Protein 9ATX (pdb70)

B-factor: mean 54.68, std 19.32, range [27.24, 125.22]

Nearest PDB structures (foldseek):
  9atx-assembly1_A  TM=1.004E+00  e=3.099E-43  Bacillus anthracis str. Ames
  4r6i-assembly1_B  TM=6.520E-01  e=1.919E-15  Bacillus anthracis str. 'Ames Ancestor'
  4r6i-assembly1_A  TM=6.621E-01  e=2.502E-14  Bacillus anthracis str. 'Ames Ancestor'
  5way-assembly1_A  TM=5.619E-01  e=5.889E-10  Streptococcus pneumoniae
  5way-assembly1_B  TM=5.752E-01  e=3.405E-08  Streptococcus pneumoniae

Solvent-accessible surface area: 15227 Å² total; per-residue (Å²): 83,36,136,75,49,6,95,20,0,26,68,0,0,76,12,1,20,76,97,157,68,56,6,58,35,105,56,0,18,149,99,14,217,46,40,75,192,51,0,75,157,3,0,34,6,0,58,5,0,4,39,97,52,17,95,5,123,81,111,201,90,104,17,0,52,9,96,60,78,195,158,140,110,154,16,38,81,64,24,1,46,106,6,18,2,4,76,0,0,79,43,8,23,63,116,106,63,8,80,33,62,44,0,2,129,112,6,195,37,136,64,98,28,0,84,77,5,4,142,43,0,59,63,2,0,157,98,33,53,3,132,13,103,77,179,56,2,85,24,66,38,65,16,22,125,5,2,80,0,0,27,32,0,11,16,37,0,23,24,63,107,49,51,22,15,124,195,12,130,77,109,13,0,62,109,7,2,30,67,3,20,123,42,28,25,6,38,12,72,116,86,11,52,36,77,9,1,3,13,3,0,0,0,0,39,2,36,92,62,40,53,149,10,120,26,92,221,150,68,112,212,52,92,49,132,32,94,51,20,80,78,1,9,169,16,0,77,106,0,34,177,84,34,65,19,83,12,68,78,53,1,37,8,16,2,0,53,23,10,90,89,21,138,65,103,160,98,195

Foldseek 3Di:
DCVQLLVVLLLLVCVQVVDQAFDALVNVCVVVVDDSVCSVVSVLLNQLQAAQQKHWDQDPPGHIHIDDDPDDDDRDLQSRCLGPLNVVLVVQLAPDWDALVVVCVVNVHDSVSVVVNVVSNQSLLVVLVWGFDPVPTHIDDAPVSSLVSVLVSVSNSDGLPDDPDPPDDLVVLVVLVVVLCVVVQKFFDSVLSSSLSSSVSSVLSSQVSPDDHDDDPPCVPPPCVPPSLVVLVVSCVVVCVVSVGDQDPSNSVVSSVSVVPGDIGGHD

Radius of gyration: 20.47 Å; Cα contacts (8 Å, |Δi|>4): 311; chains: 1; bounding box: 39×54×51 Å

Structure (mmCIF, N/CA/C/O backbone):
data_9ATX
#
_entry.id   9ATX
#
_cell.length_a   46.546
_cell.length_b   63.520
_cell.length_c   119.426
_cell.angle_alpha   90.00
_cell.angle_beta   90.00
_cell.angle_gamma   90.00
#
_symmetry.space_group_name_H-M   'P 21 21 21'
#
loop_
_entity.id
_entity.type
_entity.pdbx_description
1 polymer 'Capsule synthesis positive regulator AcpB'
2 water water
#
loop_
_atom_site.group_PDB
_atom_site.id
_atom_site.type_symbol
_atom_site.label_atom_id
_atom_site.label_alt_id
_atom_site.label_comp_id
_atom_site.label_asym_id
_atom_site.label_entity_id
_atom_site.label_seq_id
_atom_site.pdbx_PDB_ins_code
_atom_site.Cartn_x
_atom_site.Cartn_y
_atom_site.Cartn_z
_atom_site.occupancy
_atom_site.B_iso_or_equiv
_atom_site.auth_seq_id
_atom_site.auth_comp_id
_atom_site.auth_asym_id
_atom_site.auth_atom_id
_atom_site.pdbx_PDB_model_num
ATOM 1 N N . ALA A 1 3 ? 16.806 48.021 17.374 1.00 61.69 0 ALA A N 1
ATOM 2 C CA . ALA A 1 3 ? 17.307 47.095 16.328 1.00 58.65 0 ALA A CA 1
ATOM 3 C C . ALA A 1 3 ? 18.797 46.740 16.519 1.00 58.20 0 ALA A C 1
ATOM 4 O O . ALA A 1 3 ? 19.301 45.769 15.936 1.00 48.49 0 ALA A O 1
ATOM 6 N N . MET A 1 4 ? 19.522 47.512 17.339 1.00 45.56 1 MET A N 1
ATOM 7 C CA . MET A 1 4 ? 20.967 47.566 17.248 1.00 47.85 1 MET A CA 1
ATOM 8 C C . MET A 1 4 ? 21.637 46.387 17.952 1.00 44.12 1 MET A C 1
ATOM 9 O O . MET A 1 4 ? 22.834 46.209 17.776 1.00 46.38 1 MET A O 1
ATOM 14 N N . GLU A 1 5 ? 20.882 45.563 18.678 1.00 42.19 2 GLU A N 1
ATOM 15 C CA . GLU A 1 5 ? 21.401 44.330 19.253 1.00 47.21 2 GLU A CA 1
ATOM 16 C C . GLU A 1 5 ? 21.556 43.260 18.178 1.00 44.18 2 GLU A C 1
ATOM 17 O O . GLU A 1 5 ? 22.199 42.268 18.436 1.00 47.23 2 GLU A O 1
ATOM 23 N N . LYS A 1 6 ? 20.913 43.439 17.019 1.00 46.90 3 LYS A N 1
ATOM 24 C CA . LYS A 1 6 ? 21.049 42.520 15.900 1.00 44.60 3 LYS A CA 1
ATOM 25 C C . LYS A 1 6 ? 22.325 42.868 15.133 1.00 38.24 3 LYS A C 1
ATOM 26 O O . LYS A 1 6 ? 22.416 43.941 14.534 1.00 33.60 3 LYS A O 1
ATOM 32 N N . ASP A 1 7 ? 23.293 41.939 15.133 1.00 35.33 4 ASP A N 1
ATOM 33 C CA . ASP A 1 7 ? 24.589 42.172 14.506 1.00 37.48 4 ASP A CA 1
ATOM 34 C C . ASP A 1 7 ? 24.415 42.688 13.076 1.00 33.66 4 ASP A C 1
ATOM 35 O O . ASP A 1 7 ? 24.908 43.756 12.717 1.00 34.61 4 ASP A O 1
ATOM 40 N N . ILE A 1 8 ? 23.657 41.952 12.260 1.00 31.30 5 ILE A N 1
ATOM 41 C CA . ILE A 1 8 ? 23.567 42.269 10.850 1.00 32.93 5 ILE A CA 1
ATOM 42 C C . ILE A 1 8 ? 22.937 43.648 10.663 1.00 32.16 5 ILE A C 1
ATOM 43 O O . ILE A 1 8 ? 23.360 44.399 9.779 1.00 33.33 5 ILE A O 1
ATOM 48 N N . LYS A 1 9 ? 22.012 44.036 11.537 1.00 35.74 6 LYS A N 1
ATOM 49 C CA . LYS A 1 9 ? 21.373 45.336 11.399 1.00 39.24 6 LYS A CA 1
ATOM 50 C C . LYS A 1 9 ? 22.326 46.450 11.794 1.00 36.79 6 LYS A C 1
ATOM 51 O O . LYS A 1 9 ? 22.364 47.471 11.118 1.00 37.11 6 LYS A O 1
ATOM 57 N N . ARG A 1 10 ? 23.086 46.236 12.872 1.00 36.49 7 ARG A N 1
ATOM 58 C CA . ARG A 1 10 ? 24.041 47.235 13.338 1.00 39.78 7 ARG A CA 1
ATOM 59 C C . ARG A 1 10 ? 25.166 47.396 12.307 1.00 34.13 7 ARG A C 1
ATOM 60 O O . ARG A 1 10 ? 25.583 48.510 11.969 1.00 31.73 7 ARG A O 1
ATOM 68 N N . GLN A 1 11 ? 25.614 46.282 11.729 1.00 31.45 8 GLN A N 1
ATOM 69 C CA . GLN A 1 11 ? 26.669 46.354 10.717 1.00 29.69 8 GLN A CA 1
ATOM 70 C C . GLN A 1 11 ? 26.194 47.245 9.563 1.00 33.80 8 GLN A C 1
ATOM 71 O O . GLN A 1 11 ? 26.938 48.095 9.066 1.00 33.31 8 GLN A O 1
ATOM 77 N N . ILE A 1 12 ?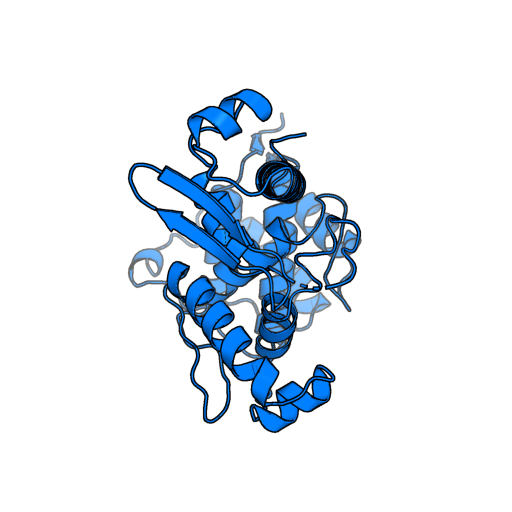 24.922 47.083 9.148 1.00 34.57 9 ILE A N 1
ATOM 78 C CA . ILE A 1 12 ? 24.421 47.770 7.966 1.00 33.96 9 ILE A CA 1
ATOM 79 C C . ILE A 1 12 ? 24.235 49.257 8.267 1.00 33.25 9 ILE A C 1
ATOM 80 O O . ILE A 1 12 ? 24.506 50.113 7.430 1.00 33.26 9 ILE A O 1
ATOM 85 N N . GLN A 1 13 ? 23.805 49.574 9.478 1.00 34.73 10 GLN A N 1
ATOM 86 C CA . GLN A 1 13 ? 23.638 50.977 9.867 1.00 36.96 10 GLN A CA 1
ATOM 87 C C . GLN A 1 13 ? 24.984 51.700 9.911 1.00 33.88 10 GLN A C 1
ATOM 88 O O . GLN A 1 13 ? 25.114 52.817 9.432 1.00 35.11 10 GLN A O 1
ATOM 94 N N . ILE A 1 14 ? 26.021 51.034 10.436 1.00 32.55 11 ILE A N 1
ATOM 95 C CA . ILE A 1 14 ? 27.366 51.609 10.432 1.00 31.27 11 ILE A CA 1
ATOM 96 C C . ILE A 1 14 ? 27.832 51.890 8.997 1.00 33.66 11 ILE A C 1
ATOM 97 O O . ILE A 1 14 ? 28.328 52.976 8.664 1.00 34.05 11 ILE A O 1
ATOM 102 N N . LEU A 1 15 ? 27.618 50.922 8.110 1.00 33.85 12 LEU A N 1
ATOM 103 C CA . LEU A 1 15 ? 27.978 51.102 6.715 1.00 33.12 12 LEU A CA 1
ATOM 104 C C . LEU A 1 15 ? 27.226 52.282 6.132 1.00 31.42 12 LEU A C 1
ATOM 105 O O . LEU A 1 15 ? 27.807 53.049 5.372 1.00 30.83 12 LEU A O 1
ATOM 110 N N . GLU A 1 16 ? 25.912 52.370 6.418 1.00 33.97 13 GLU A N 1
ATOM 111 C CA . GLU A 1 16 ? 25.101 53.474 5.893 1.00 37.77 13 GLU A CA 1
ATOM 112 C C . GLU A 1 16 ? 25.644 54.815 6.382 1.00 35.24 13 GLU A C 1
ATOM 113 O O . GLU A 1 16 ? 25.670 55.827 5.652 1.00 35.74 13 GLU A O 1
ATOM 119 N N . ILE A 1 17 ? 26.075 54.844 7.647 1.00 36.38 14 ILE A N 1
ATOM 120 C CA . ILE A 1 17 ? 26.640 56.084 8.178 1.00 36.18 14 ILE A CA 1
ATOM 121 C C . ILE A 1 17 ? 27.933 56.425 7.439 1.00 35.04 14 ILE A C 1
ATOM 122 O O . ILE A 1 17 ? 28.060 57.505 6.906 1.00 37.12 14 ILE A O 1
ATOM 127 N N . ILE A 1 18 ? 28.906 55.510 7.351 1.00 36.04 15 ILE A N 1
ATOM 128 C CA . ILE A 1 18 ? 30.224 55.935 6.855 1.00 34.26 15 ILE A CA 1
ATOM 129 C C . ILE A 1 18 ? 30.202 56.133 5.338 1.00 33.76 15 ILE A C 1
ATOM 130 O O . ILE A 1 18 ? 31.035 56.874 4.802 1.00 32.35 15 ILE A O 1
ATOM 135 N N . THR A 1 19 ? 29.214 55.534 4.633 1.00 35.37 16 THR A N 1
ATOM 136 C CA . THR A 1 19 ? 29.045 55.825 3.215 1.00 35.69 16 THR A CA 1
ATOM 137 C C . THR A 1 19 ? 28.266 57.117 2.975 1.00 37.57 16 THR A C 1
ATOM 138 O O . THR A 1 19 ? 28.122 57.486 1.827 1.00 41.12 16 THR A O 1
ATOM 142 N N . SER A 1 20 ? 27.743 57.804 3.994 1.00 37.92 17 SER A N 1
ATOM 143 C CA . SER A 1 20 ? 26.841 58.928 3.730 1.00 42.56 17 SER A CA 1
ATOM 144 C C . SER A 1 20 ? 27.598 60.164 3.235 1.00 48.24 17 SER A C 1
ATOM 145 O O . SER A 1 20 ? 27.015 61.039 2.597 1.00 49.72 17 SER A O 1
ATOM 148 N N . GLU A 1 21 ? 28.896 60.232 3.548 1.00 48.07 18 GLU A N 1
ATOM 149 C CA . GLU A 1 21 ? 29.737 61.353 3.176 1.00 48.29 18 GLU A CA 1
ATOM 150 C C . GLU A 1 21 ? 31.161 60.862 2.979 1.00 46.57 18 GLU A C 1
ATOM 151 O O . GLU A 1 21 ? 31.561 59.928 3.662 1.00 45.11 18 GLU A O 1
ATOM 157 N N . GLU A 1 22 ? 31.900 61.520 2.081 1.00 41.74 19 GLU A N 1
ATOM 158 C CA . GLU A 1 22 ? 33.297 61.215 1.839 1.00 49.49 19 GLU A CA 1
ATOM 159 C C . GLU A 1 22 ? 34.157 61.945 2.860 1.00 46.40 19 GLU A C 1
ATOM 160 O O . GLU A 1 22 ? 34.665 63.018 2.579 1.00 54.47 19 GLU A O 1
ATOM 166 N N . LYS A 1 23 ? 34.298 61.365 4.053 1.00 43.98 20 LYS A N 1
ATOM 167 C CA . LYS A 1 23 ? 35.090 61.992 5.096 1.00 41.55 20 LYS A CA 1
ATOM 168 C C . LYS A 1 23 ? 35.348 60.976 6.184 1.00 42.05 20 LYS A C 1
ATOM 169 O O . LYS A 1 23 ? 34.789 59.876 6.164 1.00 44.69 20 LYS A O 1
ATOM 175 N N . TRP A 1 24 ? 36.189 61.367 7.133 1.00 41.65 21 TRP A N 1
ATOM 176 C CA . TRP A 1 24 ? 36.464 60.524 8.276 1.00 42.75 21 TRP A CA 1
ATOM 177 C C . TRP A 1 24 ? 35.312 60.619 9.260 1.00 40.59 21 TRP A C 1
ATOM 178 O O . TRP A 1 24 ? 34.694 61.665 9.386 1.00 41.28 21 TRP A O 1
ATOM 189 N N . PHE A 1 25 ? 35.037 59.494 9.920 1.00 40.61 22 PHE A N 1
ATOM 190 C CA . PHE A 1 25 ? 34.057 59.408 10.979 1.00 38.86 22 PHE A CA 1
ATOM 191 C C . PHE A 1 25 ? 34.705 58.836 12.228 1.00 39.90 22 PHE A C 1
ATOM 192 O O . PHE A 1 25 ? 35.264 57.731 12.197 1.00 40.41 22 PHE A O 1
ATOM 200 N N . THR A 1 26 ? 34.514 59.536 13.349 1.00 39.42 23 THR A N 1
ATOM 201 C CA . THR A 1 26 ? 35.009 59.062 14.632 1.00 38.41 23 THR A CA 1
ATOM 202 C C . THR A 1 26 ? 33.989 58.105 15.214 1.00 38.65 23 THR A C 1
ATOM 203 O O . THR A 1 26 ? 32.816 58.174 14.868 1.00 41.70 23 THR A O 1
ATOM 207 N N . THR A 1 27 ? 34.441 57.239 16.121 1.00 40.68 24 THR A N 1
ATOM 208 C CA . THR A 1 27 ? 33.540 56.337 16.801 1.00 45.04 24 THR A CA 1
ATOM 209 C C . THR A 1 27 ? 32.515 57.129 17.608 1.00 46.39 24 THR A C 1
ATOM 210 O O . THR A 1 27 ? 31.382 56.659 17.779 1.00 41.71 24 THR A O 1
ATOM 214 N N . ILE A 1 28 ? 32.933 58.285 18.151 1.00 43.47 25 ILE A N 1
ATOM 215 C CA . ILE A 1 28 ? 32.044 59.132 18.927 1.00 46.31 25 ILE A CA 1
ATOM 216 C C . ILE A 1 28 ? 30.894 59.539 18.014 1.00 44.86 25 ILE A C 1
ATOM 217 O O . ILE A 1 28 ? 29.709 59.473 18.373 1.00 42.99 25 ILE A O 1
ATOM 222 N N . GLU A 1 29 ? 31.288 60.002 16.833 1.00 42.39 26 GLU A N 1
ATOM 223 C CA . GLU A 1 29 ? 30.331 60.468 15.850 1.00 48.95 26 GLU A CA 1
ATOM 224 C C . GLU A 1 29 ? 29.382 59.328 15.500 1.00 44.24 26 GLU A C 1
ATOM 225 O O . GLU A 1 29 ? 28.181 59.518 15.399 1.00 51.29 26 GLU A O 1
ATOM 231 N N . ILE A 1 30 ? 29.922 58.123 15.345 1.00 40.58 27 ILE A N 1
ATOM 232 C CA . ILE A 1 30 ? 29.086 57.007 14.970 1.00 40.91 27 ILE A CA 1
ATOM 233 C C . ILE A 1 30 ? 28.199 56.644 16.158 1.00 39.89 27 ILE A C 1
ATOM 234 O O . ILE A 1 30 ? 27.020 56.354 15.981 1.00 38.93 27 ILE A O 1
ATOM 239 N N . SER A 1 31 ? 28.779 56.633 17.362 1.00 40.73 28 SER A N 1
ATOM 240 C CA . SER A 1 31 ? 28.057 56.243 18.562 1.00 44.89 28 SER A CA 1
ATOM 241 C C . SER A 1 31 ? 26.848 57.135 18.782 1.00 46.15 28 SER A C 1
ATOM 242 O O . SER A 1 31 ? 25.826 56.668 19.285 1.00 51.06 28 SER A O 1
ATOM 245 N N . LYS A 1 32 ? 27.026 58.417 18.448 1.00 49.12 29 LYS A N 1
ATOM 246 C CA . LYS A 1 32 ? 25.995 59.412 18.630 1.00 57.43 29 LYS A CA 1
ATOM 247 C C . LYS A 1 32 ? 24.785 59.016 17.802 1.00 62.49 29 LYS A C 1
ATOM 248 O O . LYS A 1 32 ? 23.669 59.010 18.310 1.00 69.56 29 LYS A O 1
ATOM 254 N N . ILE A 1 33 ? 25.019 58.620 16.548 1.00 62.32 30 ILE A N 1
ATOM 255 C CA . ILE A 1 33 ? 23.928 58.280 15.646 1.00 54.34 30 ILE A CA 1
ATOM 256 C C . ILE A 1 33 ? 23.310 56.937 16.041 1.00 56.05 30 ILE A C 1
ATOM 257 O O . ILE A 1 33 ? 22.105 56.779 16.057 1.00 63.63 30 ILE A O 1
ATOM 262 N N . LEU A 1 34 ? 24.123 55.939 16.362 1.00 55.39 31 LEU A N 1
ATOM 263 C CA . LEU A 1 34 ? 23.581 54.668 16.798 1.00 51.24 31 LEU A CA 1
ATOM 264 C C . LEU A 1 34 ? 22.830 54.844 18.119 1.00 59.07 31 LEU A C 1
ATOM 265 O O . LEU A 1 34 ? 21.970 54.027 18.443 1.00 53.55 31 LEU A O 1
ATOM 270 N N . ARG A 1 35 ? 23.254 55.840 18.907 1.00 56.90 32 ARG A N 1
ATOM 271 C CA . ARG A 1 35 ? 22.782 56.044 20.266 1.00 59.90 32 ARG A CA 1
ATOM 272 C C . ARG A 1 35 ? 23.031 54.800 21.109 1.00 54.94 32 ARG A C 1
ATOM 273 O O . ARG A 1 35 ? 22.325 54.595 22.081 1.00 60.85 32 ARG A O 1
ATOM 281 N N . CYS A 1 36 ? 24.029 53.981 20.745 1.00 52.94 33 CYS A N 1
ATOM 282 C CA . CYS A 1 36 ? 24.439 52.853 21.564 1.00 52.78 33 CYS A CA 1
ATOM 283 C C . CYS A 1 36 ? 25.791 52.335 21.085 1.00 49.39 33 CYS A C 1
ATOM 284 O O . CYS A 1 36 ? 26.366 52.902 20.164 1.00 49.59 33 CYS A O 1
ATOM 287 N N . CYS A 1 37 ? 26.283 51.275 21.752 1.00 46.93 34 CYS A N 1
ATOM 288 C CA . CYS A 1 37 ? 27.184 50.308 21.146 1.00 54.42 34 CYS A CA 1
ATOM 289 C C . CYS A 1 37 ? 28.563 50.910 20.855 1.00 49.27 34 CYS A C 1
ATOM 290 O O . CYS A 1 37 ? 29.281 50.449 19.971 1.00 48.04 34 CYS A O 1
ATOM 293 N N . ASN A 1 38 ? 28.952 51.913 21.642 1.00 43.29 35 ASN A N 1
ATOM 294 C CA . ASN A 1 38 ? 30.229 52.581 21.471 1.00 43.72 35 ASN A CA 1
ATOM 295 C C . ASN A 1 38 ? 31.386 51.588 21.521 1.00 43.13 35 ASN A C 1
ATOM 296 O O . ASN A 1 38 ? 32.335 51.659 20.756 1.00 45.82 35 ASN A O 1
ATOM 301 N N . LYS A 1 39 ? 31.266 50.612 22.393 1.00 42.77 36 LYS A N 1
ATOM 302 C CA . LYS A 1 39 ? 32.342 49.692 22.670 1.00 48.03 36 LYS A CA 1
ATOM 303 C C . LYS A 1 39 ? 32.511 48.654 21.556 1.00 50.58 36 LYS A C 1
ATOM 304 O O . LYS A 1 39 ? 33.482 47.920 21.588 1.00 47.93 36 LYS A O 1
ATOM 310 N N . THR A 1 40 ? 31.559 48.524 20.619 1.00 47.58 37 THR A N 1
ATOM 311 C CA . THR A 1 40 ? 31.625 47.449 19.645 1.00 47.22 37 THR A CA 1
ATOM 312 C C . THR A 1 40 ? 31.859 47.970 18.222 1.00 45.10 37 THR A C 1
ATOM 313 O O . THR A 1 40 ? 32.002 47.150 17.313 1.00 41.44 37 THR A O 1
ATOM 317 N N . ILE A 1 41 ? 31.864 49.293 18.015 1.00 38.70 38 ILE A N 1
ATOM 318 C CA . ILE A 1 41 ? 31.921 49.865 16.687 1.00 38.04 38 ILE A CA 1
ATOM 319 C C . ILE A 1 41 ? 33.168 49.381 15.943 1.00 44.06 38 ILE A C 1
ATOM 320 O O . ILE A 1 41 ? 33.048 48.994 14.772 1.00 37.80 38 ILE A O 1
ATOM 325 N N . MET A 1 42 ? 34.343 49.385 16.609 1.00 37.83 39 MET A N 1
ATOM 326 C CA . MET A 1 42 ? 35.583 49.034 15.930 1.00 38.17 39 MET A CA 1
ATOM 327 C C . MET A 1 42 ? 35.611 47.546 15.619 1.00 33.96 39 MET A C 1
ATOM 328 O O . MET A 1 42 ? 36.040 47.173 14.553 1.00 34.43 39 MET A O 1
ATOM 333 N N . LYS A 1 43 ? 35.003 46.743 16.475 1.00 36.25 40 LYS A N 1
ATOM 334 C CA . LYS A 1 43 ? 34.861 45.333 16.215 1.00 43.10 40 LYS A CA 1
ATOM 335 C C . LYS A 1 43 ? 33.978 45.106 14.994 1.00 37.90 40 LYS A C 1
ATOM 336 O O . LYS A 1 43 ? 34.312 44.296 14.139 1.00 42.56 40 LYS A O 1
ATOM 342 N N . ASP A 1 44 ? 32.834 45.774 14.941 1.00 38.61 41 ASP A N 1
ATOM 343 C CA . ASP A 1 44 ? 31.948 45.700 13.787 1.00 36.50 41 ASP A CA 1
ATOM 344 C C . ASP A 1 44 ? 32.665 46.133 12.510 1.00 37.24 41 ASP A C 1
ATOM 345 O O . ASP A 1 44 ? 32.499 45.488 11.471 1.00 32.93 41 ASP A O 1
ATOM 350 N N . ILE A 1 45 ? 33.461 47.205 12.607 1.00 37.70 42 ILE A N 1
ATOM 351 C CA . ILE A 1 4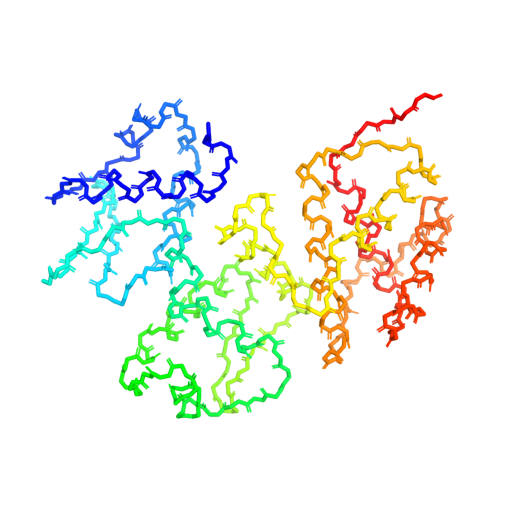5 ? 34.184 47.726 11.463 1.00 37.51 42 ILE A CA 1
ATOM 352 C C . ILE A 1 45 ? 35.142 46.653 10.975 1.00 35.85 42 ILE A C 1
ATOM 353 O O . ILE A 1 45 ? 35.256 46.459 9.772 1.00 35.95 42 ILE A O 1
ATOM 358 N N . SER A 1 46 ? 35.817 45.962 11.894 1.00 34.13 43 SER A N 1
ATOM 359 C CA . SER A 1 46 ? 36.798 44.995 11.450 1.00 39.72 43 SER A CA 1
ATOM 360 C C . SER A 1 46 ? 36.105 43.764 10.854 1.00 39.62 43 SER A C 1
ATOM 361 O O . SER A 1 46 ? 36.649 43.1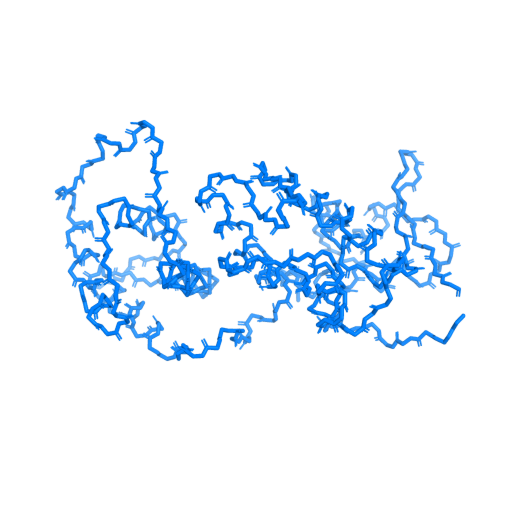62 9.950 1.00 40.88 43 SER A O 1
ATOM 364 N N . PHE A 1 47 ? 34.887 43.408 11.278 1.00 36.61 44 PHE A N 1
ATOM 365 C CA . PHE A 1 47 ? 34.142 42.379 10.557 1.00 33.35 44 PHE A CA 1
ATOM 366 C C . PHE A 1 47 ? 33.797 42.898 9.150 1.00 32.88 44 PHE A C 1
ATOM 367 O O . PHE A 1 47 ? 34.102 42.269 8.145 1.00 35.26 44 PHE A O 1
ATOM 375 N N . ILE A 1 48 ? 33.161 44.065 9.077 1.00 33.57 45 ILE A N 1
ATOM 376 C CA . ILE A 1 48 ? 32.566 44.574 7.850 1.00 31.95 45 ILE A CA 1
ATOM 377 C C . ILE A 1 48 ? 33.618 44.683 6.752 1.00 31.78 45 ILE A C 1
ATOM 378 O O . ILE A 1 48 ? 33.333 44.355 5.601 1.00 30.05 45 ILE A O 1
ATOM 383 N N . LYS A 1 49 ? 34.816 45.175 7.101 1.00 29.64 46 LYS A N 1
ATOM 384 C CA . LYS A 1 49 ? 35.835 45.498 6.111 1.00 33.60 46 LYS A CA 1
ATOM 385 C C . LYS A 1 49 ? 36.235 44.269 5.294 1.00 35.32 46 LYS A C 1
ATOM 386 O O . LYS A 1 49 ? 36.683 44.415 4.168 1.00 38.84 46 LYS A O 1
ATOM 392 N N . ASP A 1 50 ? 36.043 43.073 5.837 1.00 36.71 47 ASP A N 1
ATOM 393 C CA . ASP A 1 50 ? 36.434 41.857 5.142 1.00 37.39 47 ASP A CA 1
ATOM 394 C C . ASP A 1 50 ? 35.358 41.355 4.175 1.00 34.86 47 ASP A C 1
ATOM 395 O O . ASP A 1 50 ? 35.675 40.524 3.305 1.00 30.79 47 ASP A O 1
ATOM 400 N N . PHE A 1 51 ? 34.129 41.883 4.312 1.00 29.19 48 PHE A N 1
ATOM 401 C CA . PHE A 1 51 ? 32.964 41.351 3.642 1.00 29.18 48 PHE A CA 1
ATOM 402 C C . PHE A 1 51 ? 32.342 42.391 2.719 1.00 31.75 48 PHE A C 1
ATOM 403 O O . PHE A 1 51 ? 31.149 42.320 2.432 1.00 35.63 48 PHE A O 1
ATOM 411 N N . LEU A 1 52 ? 33.165 43.316 2.237 1.00 28.35 49 LEU A N 1
ATOM 412 C CA . LEU A 1 52 ? 32.754 44.400 1.373 1.00 29.85 49 LEU A CA 1
ATOM 413 C C . LEU A 1 52 ? 32.755 43.944 -0.073 1.00 30.63 49 LEU A C 1
ATOM 414 O O . LEU A 1 52 ? 33.454 43.026 -0.443 1.00 31.93 49 LEU A O 1
ATOM 419 N N . PRO A 1 53 ? 32.052 44.651 -0.982 1.00 35.30 50 PRO A N 1
ATOM 420 C CA . PRO A 1 53 ? 32.350 44.519 -2.406 1.00 34.10 50 PRO A CA 1
ATOM 421 C C . PRO A 1 53 ? 33.829 44.770 -2.679 1.00 36.20 50 PRO A C 1
ATOM 422 O O . PRO A 1 53 ? 34.544 45.420 -1.885 1.00 33.20 50 PRO A O 1
ATOM 426 N N . GLU A 1 54 ? 34.242 44.310 -3.862 1.00 34.40 51 GLU A N 1
ATOM 427 C CA . GLU A 1 54 ? 35.644 44.232 -4.217 1.00 42.17 51 GLU A CA 1
ATOM 428 C C . GLU A 1 54 ? 36.325 45.605 -4.181 1.00 41.94 51 GLU A C 1
ATOM 429 O O . GLU A 1 54 ? 37.485 45.732 -3.789 1.00 35.85 51 GLU A O 1
ATOM 435 N N . ASP A 1 55 ? 35.622 46.643 -4.612 1.00 35.14 52 ASP A N 1
ATOM 436 C CA . ASP A 1 55 ? 36.301 47.911 -4.831 1.00 39.27 52 ASP A CA 1
ATOM 437 C C . ASP A 1 55 ? 35.862 48.916 -3.758 1.00 40.70 52 ASP A C 1
ATOM 438 O O . ASP A 1 55 ? 35.956 50.128 -3.945 1.00 40.78 52 ASP A O 1
ATOM 443 N N . TRP A 1 56 ? 35.316 48.413 -2.641 1.00 35.71 53 TRP A N 1
ATOM 444 C CA . TRP A 1 56 ? 35.059 49.256 -1.494 1.00 35.06 53 TRP A CA 1
ATOM 445 C C . TRP A 1 56 ? 36.165 49.013 -0.486 1.00 35.73 53 TRP A C 1
ATOM 446 O O . TRP A 1 56 ? 36.460 47.866 -0.239 1.00 40.89 53 TRP A O 1
ATOM 457 N N . HIS A 1 57 ? 36.725 50.079 0.101 1.00 35.58 54 HIS A N 1
ATOM 458 C CA . HIS A 1 57 ? 37.838 49.964 1.020 1.00 36.67 54 HIS A CA 1
ATOM 459 C C . HIS A 1 57 ? 37.588 50.818 2.258 1.00 33.88 54 HIS A C 1
ATOM 460 O O . HIS A 1 57 ? 37.405 52.019 2.145 1.00 30.80 54 HIS A O 1
ATOM 467 N N . ILE A 1 58 ? 37.627 50.192 3.444 1.00 32.22 55 ILE A N 1
ATOM 468 C CA . ILE A 1 58 ? 37.582 50.929 4.699 1.00 36.55 55 ILE A CA 1
ATOM 469 C C . ILE A 1 58 ? 39.012 51.135 5.214 1.00 35.44 55 ILE A C 1
ATOM 470 O O . ILE A 1 58 ? 39.782 50.203 5.322 1.00 35.91 55 ILE A O 1
ATOM 475 N N . LYS A 1 59 ? 39.292 52.360 5.637 1.00 37.71 56 LYS A N 1
ATOM 476 C CA . LYS A 1 59 ? 40.553 52.735 6.245 1.00 42.70 56 LYS A CA 1
ATOM 477 C C . LYS A 1 59 ? 40.333 53.173 7.691 1.00 42.93 56 LYS A C 1
ATOM 478 O O . LYS A 1 59 ? 39.408 53.941 8.003 1.00 41.28 56 LYS A O 1
ATOM 484 N N . ILE A 1 60 ? 41.213 52.699 8.563 1.00 44.45 57 ILE A N 1
ATOM 485 C CA . ILE A 1 60 ? 41.207 53.036 9.981 1.00 47.08 57 ILE A CA 1
ATOM 486 C C . ILE A 1 60 ? 42.468 53.837 10.272 1.00 50.12 57 ILE A C 1
ATOM 487 O O . ILE A 1 60 ? 43.550 53.382 9.918 1.00 54.53 57 ILE A O 1
ATOM 492 N N . LYS A 1 61 ? 42.338 55.009 10.919 1.00 50.24 58 LYS A N 1
ATOM 493 C CA . LYS A 1 61 ? 43.482 55.886 11.132 1.00 54.90 58 LYS A CA 1
ATOM 494 C C . LYS A 1 61 ? 43.382 56.527 12.519 1.00 56.75 58 LYS A C 1
ATOM 495 O O . LYS A 1 61 ? 42.424 57.244 12.806 1.00 56.37 58 LYS A O 1
ATOM 501 N N . LYS A 1 62 ? 44.383 56.258 13.372 1.00 63.82 59 LYS A N 1
ATOM 502 C CA . LYS A 1 62 ? 44.486 56.831 14.709 1.00 64.03 59 LYS A CA 1
ATOM 503 C C . LYS A 1 62 ? 44.350 58.353 14.656 1.00 59.73 59 LYS A C 1
ATOM 504 O O . LYS A 1 62 ? 44.888 59.018 13.775 1.00 57.02 59 LYS A O 1
ATOM 510 N N . GLY A 1 63 ? 43.522 58.883 15.555 1.00 62.80 60 GLY A N 1
ATOM 511 C CA . GLY A 1 63 ? 43.247 60.307 15.615 1.00 62.63 60 GLY A CA 1
ATOM 512 C C . GLY A 1 63 ? 42.416 60.843 14.450 1.00 63.73 60 GLY A C 1
ATOM 513 O O . GLY A 1 63 ? 42.235 62.060 14.376 1.00 61.58 60 GLY A O 1
ATOM 514 N N . LYS A 1 64 ? 41.934 59.968 13.544 1.00 55.59 61 LYS A N 1
ATOM 515 C CA . LYS A 1 64 ? 41.019 60.384 12.485 1.00 54.24 61 LYS A CA 1
ATOM 516 C C . LYS A 1 64 ? 39.706 59.588 12.558 1.00 48.52 61 LYS A C 1
ATOM 517 O O . LYS A 1 64 ? 38.640 60.151 12.413 1.00 49.68 61 LYS A O 1
ATOM 523 N N . GLY A 1 65 ? 39.788 58.263 12.724 1.00 46.47 62 GLY A N 1
ATOM 524 C CA . GLY A 1 65 ? 38.627 57.399 12.882 1.00 44.24 62 GLY A CA 1
ATOM 525 C C . GLY A 1 65 ? 38.575 56.374 11.748 1.00 41.96 62 GLY A C 1
ATOM 526 O O . GLY A 1 65 ? 39.566 55.717 11.478 1.00 40.28 62 GLY A O 1
ATOM 527 N N . VAL A 1 66 ? 37.443 56.330 11.038 1.00 39.19 63 VAL A N 1
ATOM 528 C CA . VAL A 1 66 ? 37.254 55.421 9.939 1.00 39.68 63 VAL A CA 1
ATOM 529 C C . VAL A 1 66 ? 36.740 56.190 8.732 1.00 41.65 63 VAL A C 1
ATOM 530 O O . VAL A 1 66 ? 36.088 57.227 8.864 1.00 38.86 63 VAL A O 1
ATOM 534 N N . ARG A 1 67 ? 37.077 55.657 7.552 1.00 38.81 64 ARG A N 1
ATOM 535 C CA . ARG A 1 67 ? 36.625 56.214 6.292 1.00 37.80 64 ARG A CA 1
ATOM 536 C C . ARG A 1 67 ? 36.486 55.104 5.251 1.00 34.82 64 ARG A C 1
ATOM 537 O O . ARG A 1 67 ? 37.318 54.213 5.168 1.00 36.59 64 ARG A O 1
ATOM 545 N N . ILE A 1 68 ? 35.463 55.216 4.402 1.00 34.89 65 ILE A N 1
ATOM 546 C CA . ILE A 1 68 ? 35.254 54.228 3.371 1.00 34.05 65 ILE A CA 1
ATOM 547 C C . ILE A 1 68 ? 35.397 54.917 2.027 1.00 36.42 65 ILE A C 1
ATOM 548 O O . ILE A 1 68 ? 34.917 56.035 1.881 1.00 40.00 65 ILE A O 1
ATOM 553 N N . TYR A 1 69 ? 36.141 54.273 1.108 1.00 31.64 66 TYR A N 1
ATOM 554 C CA . TYR A 1 69 ? 36.368 54.770 -0.240 1.00 34.29 66 TYR A CA 1
ATOM 555 C C . TYR A 1 69 ? 35.611 53.905 -1.234 1.00 36.57 66 TYR A C 1
ATOM 556 O O . TYR A 1 69 ? 35.814 52.682 -1.247 1.00 39.99 66 TYR A O 1
ATOM 565 N N . LEU A 1 70 ? 34.697 54.528 -1.990 1.00 38.60 67 LEU A N 1
ATOM 566 C CA . LEU A 1 70 ? 33.871 53.829 -2.968 1.00 45.83 67 LEU A CA 1
ATOM 567 C C . LEU A 1 70 ? 34.339 54.191 -4.376 1.00 45.76 67 LEU A C 1
ATOM 568 O O . LEU A 1 70 ? 34.917 55.251 -4.569 1.00 49.84 67 LEU A O 1
ATOM 573 N N . PRO A 1 71 ? 34.073 53.338 -5.393 1.00 45.06 68 PRO A N 1
ATOM 574 C CA . PRO A 1 71 ? 34.545 53.574 -6.765 1.00 54.38 68 PRO A CA 1
ATOM 575 C C . PRO A 1 71 ? 34.079 54.833 -7.513 1.00 59.39 68 PRO A C 1
ATOM 576 O O . PRO A 1 71 ? 32.878 55.110 -7.565 1.00 64.95 68 PRO A O 1
ATOM 580 N N . LYS A 1 74 ? 31.479 54.324 -10.470 1.00 84.85 71 LYS A N 1
ATOM 581 C CA . LYS A 1 74 ? 30.543 53.190 -10.716 1.00 83.19 71 LYS A CA 1
ATOM 582 C C . LYS A 1 74 ? 29.136 53.505 -10.201 1.00 80.94 71 LYS A C 1
ATOM 583 O O . LYS A 1 74 ? 28.930 54.445 -9.438 1.00 84.25 71 LYS A O 1
ATOM 589 N N . HIS A 1 75 ? 28.166 52.697 -10.647 1.00 75.56 72 HIS A N 1
ATOM 590 C CA . HIS A 1 75 ? 26.796 52.789 -10.178 1.00 75.19 72 HIS A CA 1
ATOM 591 C C . HIS A 1 75 ? 26.710 52.151 -8.792 1.00 76.95 72 HIS A C 1
ATOM 592 O O . HIS A 1 75 ? 27.166 51.021 -8.575 1.00 66.70 72 HIS A O 1
ATOM 599 N N . ARG A 1 76 ? 26.120 52.890 -7.851 1.00 69.83 73 ARG A N 1
ATOM 600 C CA . ARG A 1 76 ? 26.094 52.446 -6.470 1.00 82.34 73 ARG A CA 1
ATOM 601 C C . ARG A 1 76 ? 24.770 51.715 -6.247 1.00 76.56 73 ARG A C 1
ATOM 602 O O . ARG A 1 76 ? 23.683 52.265 -6.446 1.00 70.70 73 ARG A O 1
ATOM 610 N N . ASN A 1 77 ? 24.896 50.438 -5.886 1.00 70.30 74 ASN A N 1
ATOM 611 C CA . ASN A 1 77 ? 23.764 49.588 -5.561 1.00 75.58 74 ASN A CA 1
ATOM 612 C C . ASN A 1 77 ? 23.338 49.789 -4.108 1.00 71.04 74 ASN A C 1
ATOM 613 O O . ASN A 1 77 ? 24.166 50.069 -3.243 1.00 68.55 74 ASN A O 1
ATOM 618 N N . GLU A 1 78 ? 22.036 49.602 -3.869 1.00 60.49 75 GLU A N 1
ATOM 619 C CA . GLU A 1 78 ? 21.456 49.655 -2.539 1.00 56.09 75 GLU A CA 1
ATOM 620 C C . GLU A 1 78 ? 22.222 48.706 -1.606 1.00 49.13 75 GLU A C 1
ATOM 621 O O . GLU A 1 78 ? 22.426 47.549 -1.936 1.00 47.73 75 GLU A O 1
ATOM 627 N N . ILE A 1 79 ? 22.653 49.235 -0.452 1.00 42.05 76 ILE A N 1
ATOM 628 C CA . ILE A 1 79 ? 23.254 48.520 0.659 1.00 41.44 76 ILE A CA 1
ATOM 629 C C . ILE A 1 79 ? 22.137 47.756 1.349 1.00 38.07 76 ILE A C 1
ATOM 630 O O . ILE A 1 79 ? 21.188 48.382 1.741 1.00 46.09 76 ILE A O 1
ATOM 635 N N . THR A 1 80 ? 22.237 46.423 1.455 1.00 36.59 77 THR A N 1
ATOM 636 C CA . THR A 1 80 ? 21.255 45.582 2.147 1.00 35.84 77 THR A CA 1
ATOM 637 C C . THR A 1 80 ? 21.972 44.528 3.000 1.00 33.85 77 THR A C 1
ATOM 638 O O . THR A 1 80 ? 23.157 44.261 2.838 1.00 33.15 77 THR A O 1
ATOM 642 N N . PHE A 1 81 ? 21.204 43.870 3.847 1.00 32.66 78 PHE A N 1
ATOM 643 C CA . PHE A 1 81 ? 21.693 42.769 4.648 1.00 35.13 78 PHE A CA 1
ATOM 644 C C . PHE A 1 81 ? 22.324 41.661 3.792 1.00 35.13 78 PHE A C 1
ATOM 645 O O . PHE A 1 81 ? 23.067 40.879 4.359 1.00 33.30 78 PHE A O 1
ATOM 653 N N . LEU A 1 82 ? 22.041 41.592 2.471 1.00 31.55 79 LEU A N 1
ATOM 654 C CA . LEU A 1 82 ? 22.556 40.543 1.600 1.00 33.08 79 LEU A CA 1
ATOM 655 C C . LEU A 1 82 ? 24.045 40.716 1.290 1.00 34.62 79 LEU A C 1
ATOM 656 O O . LEU A 1 82 ? 24.689 39.776 0.845 1.00 33.89 79 LEU A O 1
ATOM 661 N N . LEU A 1 83 ? 24.589 41.903 1.577 1.00 33.06 80 LEU A N 1
ATOM 662 C CA A LEU A 1 83 ? 25.948 42.258 1.214 0.60 34.04 80 LEU A CA 1
ATOM 663 C CA B LEU A 1 83 ? 25.948 42.255 1.211 0.40 33.41 80 LEU A CA 1
ATOM 664 C C . LEU A 1 83 ? 26.966 41.243 1.744 1.00 31.96 80 LEU A C 1
ATOM 665 O O . LEU A 1 83 ? 27.952 40.950 1.080 1.00 31.91 80 LEU A O 1
ATOM 674 N N . PHE A 1 84 ? 26.758 40.728 2.966 1.00 27.78 81 PHE A N 1
ATOM 675 C CA . PHE A 1 84 ? 27.742 39.882 3.617 1.00 29.60 81 PHE A CA 1
ATOM 676 C C . PHE A 1 84 ? 27.816 38.542 2.888 1.00 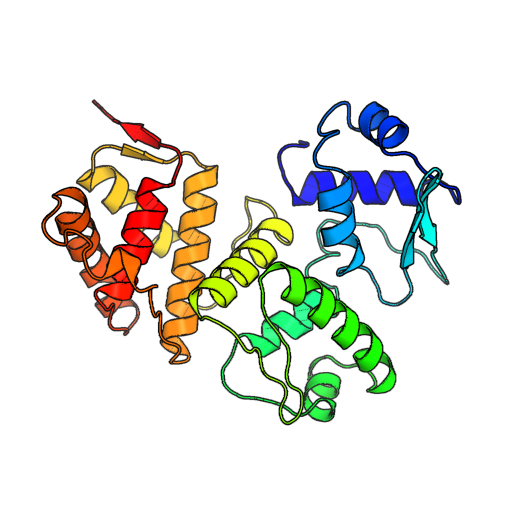30.11 81 PHE A C 1
ATOM 677 O O . PHE A 1 84 ? 28.906 38.124 2.535 1.00 30.93 81 PHE A O 1
ATOM 685 N N . ARG A 1 85 ? 26.672 37.920 2.618 1.00 29.43 82 ARG A N 1
ATOM 686 C CA . ARG A 1 85 ? 26.648 36.598 2.016 1.00 33.82 82 ARG A CA 1
ATOM 687 C C . ARG A 1 85 ? 26.984 36.707 0.534 1.00 31.64 82 ARG A C 1
ATOM 688 O O . ARG A 1 85 ? 27.374 35.724 -0.048 1.00 34.94 82 ARG A O 1
ATOM 696 N N . GLU A 1 86 ? 26.914 37.906 -0.043 1.00 30.73 83 GLU A N 1
ATOM 697 C CA . GLU A 1 86 ? 27.264 38.097 -1.442 1.00 36.01 83 GLU A CA 1
ATOM 698 C C . GLU A 1 86 ? 28.749 38.407 -1.636 1.00 35.01 83 GLU A C 1
ATOM 699 O O . GLU A 1 86 ? 29.237 38.349 -2.750 1.00 35.51 83 GLU A O 1
ATOM 705 N N . SER A 1 87 ? 29.464 38.789 -0.582 1.00 30.05 84 SER A N 1
ATOM 706 C CA . SER A 1 87 ? 30.885 39.067 -0.700 1.00 30.81 84 SER A CA 1
ATOM 707 C C . SER A 1 87 ? 31.684 37.851 -1.202 1.00 29.60 84 SER A C 1
ATOM 708 O O . SER A 1 87 ? 31.340 36.679 -0.985 1.00 27.70 84 SER A O 1
ATOM 711 N N . LEU A 1 88 ? 32.826 38.136 -1.826 1.00 30.20 85 LEU A N 1
ATOM 712 C CA . LEU A 1 88 ? 33.737 37.093 -2.240 1.00 31.27 85 LEU A CA 1
ATOM 713 C C . LEU A 1 88 ? 34.241 36.330 -1.030 1.00 32.60 85 LEU A C 1
ATOM 714 O O . LEU A 1 88 ? 34.428 35.107 -1.111 1.00 33.86 85 LEU A O 1
ATOM 719 N N . THR A 1 89 ? 34.325 37.019 0.108 1.00 28.68 86 THR A N 1
ATOM 720 C CA . THR A 1 89 ? 34.911 36.454 1.307 1.00 32.11 86 THR A CA 1
ATOM 721 C C . THR A 1 89 ? 34.025 35.344 1.828 1.00 31.89 86 THR A C 1
ATOM 722 O O . THR A 1 89 ? 34.472 34.241 2.140 1.00 34.70 86 THR A O 1
ATOM 726 N N . PHE A 1 90 ? 32.744 35.656 1.942 1.00 32.44 87 PHE A N 1
ATOM 727 C CA . PHE A 1 90 ? 31.794 34.658 2.357 1.00 32.02 87 PHE A CA 1
ATOM 728 C C . PHE A 1 90 ? 31.777 33.482 1.382 1.00 29.57 87 PHE A C 1
ATOM 729 O O . PHE A 1 90 ? 31.729 32.328 1.797 1.00 31.66 87 PHE A O 1
ATOM 737 N N . ARG A 1 91 ? 31.733 33.757 0.089 1.00 31.44 88 ARG A N 1
ATOM 738 C CA . ARG A 1 91 ? 31.416 32.696 -0.860 1.00 31.04 88 ARG A CA 1
ATOM 739 C C . ARG A 1 91 ? 32.613 31.741 -0.910 1.00 36.12 88 ARG A C 1
ATOM 740 O O . ARG A 1 91 ? 32.484 30.522 -0.953 1.00 31.65 88 ARG A O 1
ATOM 748 N N . ILE A 1 92 ? 33.819 32.311 -0.836 1.00 33.22 89 ILE A N 1
ATOM 749 C CA . ILE A 1 92 ? 35.008 31.497 -0.703 1.00 31.54 89 ILE A CA 1
ATOM 750 C C . ILE A 1 92 ? 34.969 30.656 0.565 1.00 33.93 89 ILE A C 1
ATOM 751 O O . ILE A 1 92 ? 35.354 29.483 0.525 1.00 31.50 89 ILE A O 1
ATOM 756 N N . LEU A 1 93 ? 34.613 31.244 1.712 1.00 31.99 90 LEU A N 1
ATOM 757 C CA . LEU A 1 93 ? 34.635 30.465 2.940 1.00 34.13 90 LEU A CA 1
ATOM 758 C C . LEU A 1 93 ? 33.610 29.317 2.870 1.00 38.49 90 LEU A C 1
ATOM 759 O O . LEU A 1 93 ? 33.821 28.237 3.435 1.00 34.71 90 LEU A O 1
ATOM 764 N N . GLN A 1 94 ? 32.515 29.526 2.155 1.00 38.72 91 GLN A N 1
ATOM 765 C CA . GLN A 1 94 ? 31.556 28.445 1.965 1.00 50.32 91 GLN A CA 1
ATOM 766 C C . GLN A 1 94 ? 32.160 27.258 1.192 1.00 48.79 91 GLN A C 1
ATOM 767 O O . GLN A 1 94 ? 32.003 26.115 1.581 1.00 46.87 91 GLN A O 1
ATOM 773 N N . HIS A 1 95 ? 32.888 27.519 0.108 1.00 47.52 92 HIS A N 1
ATOM 774 C CA . HIS A 1 95 ? 33.640 26.484 -0.579 1.00 50.53 92 HIS A CA 1
ATOM 775 C C . HIS A 1 95 ? 34.692 25.809 0.296 1.00 50.82 92 HIS A C 1
ATOM 776 O O . HIS A 1 95 ? 34.909 24.615 0.214 1.00 52.03 92 HIS A O 1
ATOM 783 N N . LEU A 1 96 ? 35.364 26.545 1.156 1.00 44.99 93 LEU A N 1
ATOM 784 C CA . LEU A 1 96 ? 36.360 25.909 1.988 1.00 43.71 93 LEU A CA 1
ATOM 785 C C . LEU A 1 96 ? 35.718 25.054 3.075 1.00 54.73 93 LEU A C 1
ATOM 786 O O . LEU A 1 96 ? 36.429 24.449 3.891 1.00 55.28 93 LEU A O 1
ATOM 791 N N . PHE A 1 97 ? 34.383 25.038 3.131 1.00 54.45 94 PHE A N 1
ATOM 792 C CA . PHE A 1 97 ? 33.732 24.340 4.222 1.00 54.72 94 PHE A CA 1
ATOM 793 C C . PHE A 1 97 ? 33.968 22.835 4.036 1.00 59.86 94 PHE A C 1
ATOM 794 O O . PHE A 1 97 ? 34.077 22.072 5.007 1.00 44.90 94 PHE A O 1
ATOM 802 N N . GLU A 1 98 ? 34.061 22.424 2.768 1.00 55.99 95 GLU A N 1
ATOM 803 C CA . GLU A 1 98 ? 34.041 21.007 2.449 1.00 67.42 95 GLU A CA 1
ATOM 804 C C . GLU A 1 98 ? 35.457 20.507 2.184 1.00 65.26 95 GLU A C 1
ATOM 805 O O . GLU A 1 98 ? 36.323 21.291 1.778 1.00 68.18 95 GLU A O 1
ATOM 811 N N . ARG A 1 99 ? 35.645 19.191 2.379 1.00 59.91 96 ARG A N 1
ATOM 812 C CA . ARG A 1 99 ? 36.957 18.562 2.342 1.00 64.37 96 ARG A CA 1
ATOM 813 C C . ARG A 1 99 ? 37.574 18.622 0.940 1.00 61.15 96 ARG A C 1
ATOM 814 O O . ARG A 1 99 ? 38.788 18.790 0.815 1.00 68.94 96 ARG A O 1
ATOM 822 N N . GLU A 1 100 ? 36.758 18.441 -0.102 1.00 62.50 97 GLU A N 1
ATOM 823 C CA . GLU A 1 100 ? 37.248 18.420 -1.470 1.00 67.86 97 GLU A CA 1
ATOM 824 C C . GLU A 1 100 ? 37.905 19.768 -1.774 1.00 74.20 97 GLU A C 1
ATOM 825 O O . GLU A 1 100 ? 37.249 20.813 -1.740 1.00 63.28 97 GLU A O 1
ATOM 831 N N . THR A 1 101 ? 39.211 19.736 -2.063 1.00 73.35 98 THR A N 1
ATOM 832 C CA . THR A 1 101 ? 39.952 20.963 -2.317 1.00 80.57 98 THR A CA 1
ATOM 833 C C . THR A 1 101 ? 39.865 21.298 -3.800 1.00 70.74 98 THR A C 1
ATOM 834 O O . THR A 1 101 ? 39.690 20.420 -4.642 1.00 64.67 98 THR A O 1
ATOM 838 N N . LYS A 1 102 ? 40.071 22.580 -4.091 1.00 62.03 99 LYS A N 1
ATOM 839 C CA . LYS A 1 102 ? 40.195 23.056 -5.447 1.00 58.29 99 LYS A CA 1
ATOM 840 C C . LYS A 1 102 ? 41.537 23.776 -5.593 1.00 57.97 99 LYS A C 1
ATOM 841 O O . LYS A 1 102 ? 42.169 24.200 -4.626 1.00 57.77 99 LYS A O 1
ATOM 847 N N . THR A 1 103 ? 41.957 23.969 -6.833 1.00 50.61 100 THR A N 1
ATOM 848 C CA . THR A 1 103 ? 42.914 25.019 -7.107 1.00 52.11 100 THR A CA 1
ATOM 849 C C . THR A 1 103 ? 42.183 26.364 -7.082 1.00 53.79 100 THR A C 1
ATOM 850 O O . THR A 1 103 ? 40.958 26.446 -7.217 1.00 45.52 100 THR A O 1
ATOM 854 N N . ILE A 1 104 ? 42.981 27.414 -6.986 1.00 53.65 101 ILE A N 1
ATOM 855 C CA . ILE A 1 104 ? 42.500 28.770 -7.136 1.00 55.31 101 ILE A CA 1
ATOM 856 C C . ILE A 1 104 ? 41.762 28.932 -8.463 1.00 54.51 101 ILE A C 1
ATOM 857 O O . ILE A 1 104 ? 40.692 29.537 -8.507 1.00 49.89 101 ILE A O 1
ATOM 862 N N . ALA A 1 105 ? 42.321 28.374 -9.536 1.00 53.65 102 ALA A N 1
ATOM 863 C CA . ALA A 1 105 ? 41.727 28.489 -10.856 1.00 49.87 102 ALA A CA 1
ATOM 864 C C . ALA A 1 105 ? 40.345 27.830 -10.864 1.00 50.50 102 ALA A C 1
ATOM 865 O O . ALA A 1 105 ? 39.401 28.375 -11.422 1.00 43.29 102 ALA A O 1
ATOM 867 N N . THR A 1 106 ? 40.216 26.659 -10.233 1.00 45.52 103 THR A N 1
ATOM 868 C CA . THR A 1 106 ? 38.922 26.006 -10.172 1.00 49.97 103 THR A CA 1
ATOM 869 C C . THR A 1 106 ? 37.969 26.899 -9.372 1.00 49.08 103 THR A C 1
ATOM 870 O O . THR A 1 106 ? 36.840 27.178 -9.776 1.00 47.45 103 THR A O 1
ATOM 874 N N . LEU A 1 107 ? 38.441 27.359 -8.220 1.00 48.71 104 LEU A N 1
ATOM 875 C CA . LEU A 1 107 ? 37.603 28.138 -7.333 1.00 43.69 104 LEU A CA 1
ATOM 876 C C . LEU A 1 107 ? 37.088 29.369 -8.080 1.00 42.61 104 LEU A C 1
ATOM 877 O O . LEU A 1 107 ? 35.886 29.619 -8.100 1.00 40.66 104 LEU A O 1
ATOM 882 N N . ALA A 1 108 ? 37.988 30.094 -8.748 1.00 40.80 105 ALA A N 1
ATOM 883 C CA . ALA A 1 108 ? 37.622 31.243 -9.554 1.00 43.77 105 ALA A CA 1
ATOM 884 C C . ALA A 1 108 ? 36.495 30.911 -10.520 1.00 49.97 105 ALA A C 1
ATOM 885 O O . ALA A 1 108 ? 35.496 31.620 -10.599 1.00 46.30 105 ALA A O 1
ATOM 887 N N . GLU A 1 109 ? 36.659 29.817 -11.261 1.00 52.64 106 GLU A N 1
ATOM 888 C CA . GLU A 1 109 ? 35.675 29.420 -12.253 1.00 51.45 106 GLU A CA 1
ATOM 889 C C . GLU A 1 109 ? 34.344 29.105 -11.560 1.00 46.34 106 GLU A C 1
ATOM 890 O O . GLU A 1 109 ? 33.293 29.567 -11.977 1.00 46.44 106 GLU A O 1
ATOM 896 N N . ARG A 1 110 ? 34.355 28.350 -10.466 1.00 42.29 107 ARG A N 1
ATOM 897 C CA . ARG A 1 110 ? 33.102 28.052 -9.790 1.00 45.69 107 ARG A CA 1
ATOM 898 C C . ARG A 1 110 ? 32.411 29.302 -9.230 1.00 44.26 107 ARG A C 1
ATOM 899 O O . ARG A 1 110 ? 31.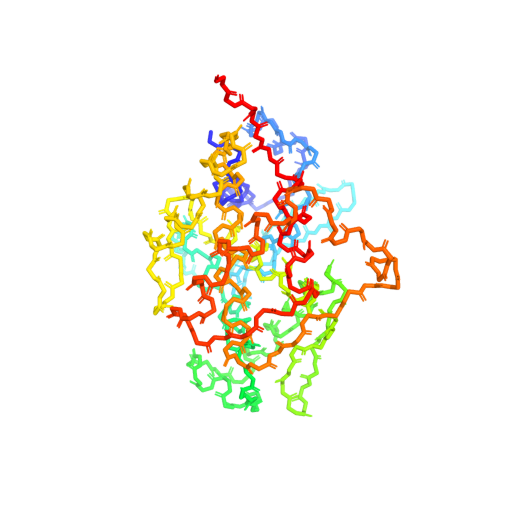202 29.286 -9.074 1.00 55.97 107 ARG A O 1
ATOM 907 N N . LEU A 1 111 ? 33.143 30.389 -8.975 1.00 45.49 108 LEU A N 1
ATOM 908 C CA . LEU A 1 111 ? 32.568 31.620 -8.434 1.00 45.82 108 LEU A CA 1
ATOM 909 C C . LEU A 1 111 ? 32.187 32.552 -9.565 1.00 47.52 108 LEU A C 1
ATOM 910 O O . LEU A 1 111 ? 31.645 33.614 -9.292 1.00 48.66 108 LEU A O 1
ATOM 915 N N . TYR A 1 112 ? 32.543 32.184 -10.799 1.00 51.28 109 TYR A N 1
ATOM 916 C CA . TYR A 1 112 ? 32.319 33.021 -11.967 1.00 56.07 109 TYR A CA 1
ATOM 917 C C . TYR A 1 112 ? 33.045 34.345 -11.780 1.00 53.65 109 TYR A C 1
ATOM 918 O O . TYR A 1 112 ? 32.429 35.401 -11.800 1.00 64.42 109 TYR A O 1
ATOM 927 N N . ILE A 1 113 ? 34.364 34.284 -11.610 1.00 54.73 110 ILE A N 1
ATOM 928 C CA . ILE A 1 113 ? 35.181 35.485 -11.565 1.00 50.89 110 ILE A CA 1
ATOM 929 C C . ILE A 1 113 ? 36.529 35.185 -12.191 1.00 50.28 110 ILE A C 1
ATOM 930 O O . ILE A 1 113 ? 36.968 34.048 -12.182 1.00 52.59 110 ILE A O 1
ATOM 935 N N . GLN A 1 114 ? 37.208 36.233 -12.643 1.00 53.57 111 GLN A N 1
ATOM 936 C CA . GLN A 1 114 ? 38.571 36.118 -13.139 1.00 55.83 111 GLN A CA 1
ATOM 937 C C . GLN A 1 114 ? 39.545 35.871 -11.982 1.00 48.64 111 GLN A C 1
ATOM 938 O O . GLN A 1 114 ? 39.337 36.355 -10.862 1.00 45.57 111 GLN A O 1
ATOM 944 N N . VAL A 1 115 ? 40.631 35.142 -12.268 1.00 47.54 112 VAL A N 1
ATOM 945 C CA . VAL A 1 115 ? 41.671 34.826 -11.294 1.00 51.42 112 VAL A CA 1
ATOM 946 C C . VAL A 1 115 ? 42.251 36.101 -10.672 1.00 57.51 112 VAL A C 1
ATOM 947 O O . VAL A 1 115 ? 42.404 36.178 -9.462 1.00 58.00 112 VAL A O 1
ATOM 951 N N . PRO A 1 116 ? 42.609 37.154 -11.442 1.00 67.58 113 PRO A N 1
ATOM 952 C CA . PRO A 1 116 ? 43.095 38.396 -10.839 1.00 67.12 113 PRO A CA 1
ATOM 953 C C . PRO A 1 116 ? 42.247 38.937 -9.700 1.00 62.92 113 PRO A C 1
ATOM 954 O O . PRO A 1 116 ? 42.766 39.535 -8.760 1.00 66.89 113 PRO A O 1
ATOM 958 N N . SER A 1 117 ? 40.936 38.764 -9.838 1.00 53.84 114 SER A N 1
ATOM 959 C CA . SER A 1 117 ? 39.965 39.270 -8.882 1.00 48.90 114 SER A CA 1
ATOM 960 C C . SER A 1 117 ? 39.933 38.411 -7.609 1.00 41.82 114 SER A C 1
ATOM 961 O O . SER A 1 117 ? 39.596 38.868 -6.533 1.00 42.89 114 SER A O 1
ATOM 964 N N . ILE A 1 118 ? 40.326 37.146 -7.692 1.00 38.36 115 ILE A N 1
ATOM 965 C CA . ILE A 1 118 ? 40.292 36.309 -6.503 1.00 41.99 115 ILE A CA 1
ATOM 966 C C . ILE A 1 118 ? 41.500 36.566 -5.593 1.00 37.71 115 ILE A C 1
ATOM 967 O O . ILE A 1 118 ? 41.446 36.237 -4.411 1.00 34.64 115 ILE A O 1
ATOM 972 N N . LEU A 1 119 ? 42.610 37.119 -6.106 1.00 38.10 116 LEU A N 1
ATOM 973 C CA . LEU A 1 119 ? 43.790 37.252 -5.255 1.00 38.84 116 LEU A CA 1
ATOM 974 C C . LEU A 1 119 ? 43.540 38.240 -4.111 1.00 32.94 116 LEU A C 1
ATOM 975 O O . LEU A 1 119 ? 43.757 37.900 -2.962 1.00 34.74 116 LEU A O 1
ATOM 980 N N . PRO A 1 120 ? 42.978 39.438 -4.327 1.00 32.56 117 PRO A N 1
ATOM 981 C CA . PRO A 1 120 ? 42.624 40.307 -3.206 1.00 34.21 117 PRO A CA 1
ATOM 982 C C . PRO A 1 120 ? 41.618 39.686 -2.239 1.00 34.35 117 PRO A C 1
ATOM 983 O O . PRO A 1 120 ? 41.656 39.915 -1.038 1.00 38.31 117 PRO A O 1
ATOM 987 N N . ALA A 1 121 ? 40.691 38.892 -2.769 1.00 35.00 118 ALA A N 1
ATOM 988 C CA . ALA A 1 121 ? 39.652 38.292 -1.941 1.00 35.31 118 ALA A CA 1
ATOM 989 C C . ALA A 1 121 ? 40.255 37.271 -0.981 1.00 31.94 118 ALA A C 1
ATOM 990 O O . ALA A 1 121 ? 39.828 37.166 0.164 1.00 32.85 118 ALA A O 1
ATOM 992 N N . LEU A 1 122 ? 41.291 36.556 -1.432 1.00 32.73 119 LEU A N 1
ATOM 993 C CA . LEU A 1 122 ? 41.955 35.577 -0.595 1.00 34.79 119 LEU A CA 1
ATOM 994 C C . LEU A 1 122 ? 42.628 36.259 0.578 1.00 31.62 119 LEU A C 1
ATOM 995 O O . LEU A 1 122 ? 42.702 35.666 1.652 1.00 34.89 119 LEU A O 1
ATOM 1000 N N . LYS A 1 123 ? 43.185 37.447 0.343 1.00 35.88 120 LYS A N 1
ATOM 1001 C CA . LYS A 1 123 ? 43.843 38.200 1.400 1.00 36.40 120 LYS A CA 1
ATOM 1002 C C . LYS A 1 123 ? 42.797 38.655 2.421 1.00 32.42 120 LYS A C 1
ATOM 1003 O O . LYS A 1 123 ? 43.100 38.698 3.607 1.00 30.02 120 LYS A O 1
ATOM 1009 N N . ARG A 1 124 ? 41.571 39.003 1.978 1.00 30.85 121 ARG A N 1
ATOM 1010 C CA . ARG A 1 124 ? 40.513 39.315 2.949 1.00 30.54 121 ARG A CA 1
ATOM 1011 C C . ARG A 1 124 ? 40.102 38.070 3.751 1.00 30.67 121 ARG A C 1
ATOM 1012 O O . ARG A 1 124 ? 39.888 38.127 4.955 1.00 27.24 121 ARG A O 1
ATOM 1020 N N . VAL A 1 125 ? 40.001 36.919 3.082 1.00 29.70 122 VAL A N 1
ATOM 1021 C CA . VAL A 1 125 ? 39.742 35.665 3.778 1.00 32.90 122 VAL A CA 1
ATOM 1022 C C . VAL A 1 125 ? 40.787 35.396 4.861 1.00 33.57 122 VAL A C 1
ATOM 1023 O O . VAL A 1 125 ? 40.439 35.104 6.002 1.00 36.87 122 VAL A O 1
ATOM 1027 N N . GLU A 1 126 ? 42.070 35.506 4.510 1.00 33.33 123 GLU A N 1
ATOM 1028 C CA . GLU A 1 126 ? 43.156 35.248 5.453 1.00 35.02 123 GLU A CA 1
ATOM 1029 C C . GLU A 1 126 ? 43.034 36.166 6.669 1.00 35.55 123 GLU A C 1
ATOM 1030 O O . GLU A 1 126 ? 43.204 35.751 7.811 1.00 35.63 123 GLU A O 1
ATOM 1036 N N . ASN A 1 127 ? 42.710 37.431 6.408 1.00 34.03 124 ASN A N 1
ATOM 1037 C CA . ASN A 1 127 ? 42.573 38.409 7.466 1.00 34.95 124 ASN A CA 1
ATOM 1038 C C . ASN A 1 127 ? 41.448 38.005 8.435 1.00 37.46 124 ASN A C 1
ATOM 1039 O O . ASN A 1 127 ? 41.603 38.075 9.666 1.00 36.44 124 ASN A O 1
ATOM 1044 N N . TYR A 1 128 ? 40.318 37.526 7.908 1.00 30.63 125 TYR A N 1
ATOM 1045 C CA . TYR A 1 128 ? 39.237 37.154 8.819 1.00 31.44 125 TYR A CA 1
ATOM 1046 C C . TYR A 1 128 ? 39.628 35.907 9.623 1.00 30.47 125 TYR A C 1
ATOM 1047 O O . TYR A 1 128 ? 39.417 35.830 10.841 1.00 34.18 125 TYR A O 1
ATOM 1056 N N . LEU A 1 129 ? 40.213 34.929 8.943 1.00 34.14 126 LEU A N 1
ATOM 1057 C CA . LEU A 1 129 ? 40.640 33.683 9.574 1.00 36.57 126 LEU A CA 1
ATOM 1058 C C . LEU A 1 129 ? 41.612 33.962 10.716 1.00 41.91 126 LEU A C 1
ATOM 1059 O O . LEU A 1 129 ? 41.547 33.306 11.763 1.00 41.63 126 LEU A O 1
ATOM 1064 N N . LYS A 1 130 ? 42.485 34.962 10.516 1.00 39.53 127 LYS A N 1
ATOM 1065 C CA . LYS A 1 130 ? 43.520 35.270 11.493 1.00 44.57 127 LYS A CA 1
ATOM 1066 C C . LYS A 1 130 ? 42.917 35.508 12.878 1.00 41.79 127 LYS A C 1
ATOM 1067 O O . LYS A 1 130 ? 43.493 35.147 13.897 1.00 41.69 127 LYS A O 1
ATOM 1073 N N . LYS A 1 131 ? 41.718 36.070 12.935 1.00 42.06 128 LYS A N 1
ATOM 1074 C CA . LYS A 1 131 ? 41.115 36.414 14.218 1.00 38.25 128 LYS A CA 1
ATOM 1075 C C . LYS A 1 131 ? 40.731 35.167 15.005 1.00 37.26 128 LYS A C 1
ATOM 1076 O O . LYS A 1 131 ? 40.536 35.242 16.203 1.00 45.07 128 LYS A O 1
ATOM 1082 N N . PHE A 1 132 ? 40.586 34.014 14.339 1.00 35.96 129 PHE A N 1
ATOM 1083 C CA . PHE A 1 132 ? 40.210 32.795 15.030 1.00 39.05 129 PHE A CA 1
ATOM 1084 C C . PHE A 1 132 ? 41.413 31.864 15.210 1.00 42.46 129 PHE A C 1
ATOM 1085 O O . PHE A 1 132 ? 41.228 30.680 15.534 1.00 45.35 129 PHE A O 1
ATOM 1093 N N . GLY A 1 133 ? 42.629 32.390 14.986 1.00 40.82 130 GLY A N 1
ATOM 1094 C CA . GLY A 1 133 ? 43.853 31.592 14.971 1.00 40.55 130 GLY A CA 1
ATOM 1095 C C . GLY A 1 133 ? 43.828 30.527 13.878 1.00 43.24 130 GLY A C 1
ATOM 1096 O O . GLY A 1 133 ? 44.264 29.405 14.103 1.00 52.49 130 GLY A O 1
ATOM 1097 N N . LEU A 1 134 ? 43.324 30.879 12.690 1.00 37.30 131 LEU A N 1
ATOM 1098 C CA . LEU A 1 134 ? 43.198 29.952 11.585 1.00 35.99 131 LEU A CA 1
ATOM 1099 C C . LEU A 1 134 ? 44.044 30.469 10.445 1.00 36.20 131 LEU A C 1
ATOM 1100 O O . LEU A 1 134 ? 44.347 31.643 10.394 1.00 38.39 131 LEU A O 1
ATOM 1105 N N . LYS A 1 135 ? 44.355 29.594 9.496 1.00 40.91 132 LYS A N 1
ATOM 1106 C CA . LYS A 1 135 ? 45.167 29.975 8.358 1.00 44.69 132 LYS A CA 1
ATOM 1107 C C . LYS A 1 135 ? 44.621 29.319 7.101 1.00 41.89 132 LYS A C 1
ATOM 1108 O O . LYS A 1 135 ? 43.914 28.318 7.152 1.00 38.78 132 LYS A O 1
ATOM 1114 N N . LEU A 1 136 ? 45.048 29.863 5.970 1.00 40.77 133 LEU A N 1
ATOM 1115 C CA . LEU A 1 136 ? 44.715 29.331 4.668 1.00 45.05 133 LEU A CA 1
ATOM 1116 C C . LEU A 1 136 ? 45.984 28.877 3.947 1.00 50.48 133 LEU A C 1
ATOM 1117 O O . LEU A 1 136 ? 46.880 29.674 3.715 1.00 57.05 133 LEU A O 1
ATOM 1122 N N . ARG A 1 137 ? 46.057 27.598 3.576 1.00 56.48 134 ARG A N 1
ATOM 1123 C CA . ARG A 1 137 ? 47.095 27.117 2.675 1.00 60.24 134 ARG A CA 1
ATOM 1124 C C . ARG A 1 137 ? 46.529 27.005 1.263 1.00 58.11 134 ARG A C 1
ATOM 1125 O O . ARG A 1 137 ? 45.326 26.780 1.099 1.00 56.27 134 ARG A O 1
ATOM 1133 N N . LYS A 1 138 ? 47.408 27.092 0.257 1.00 64.97 135 LYS A N 1
ATOM 1134 C CA . LYS A 1 138 ? 46.972 27.311 -1.119 1.00 74.65 135 LYS A CA 1
ATOM 1135 C C . LYS A 1 138 ? 47.197 26.116 -2.049 1.00 80.37 135 LYS A C 1
ATOM 1136 O O . LYS A 1 138 ? 46.479 25.995 -3.041 1.00 98.10 135 LYS A O 1
ATOM 1142 N N . LYS A 1 139 ? 48.175 25.247 -1.767 1.00 77.82 136 LYS A N 1
ATOM 1143 C CA . LYS A 1 139 ? 48.463 24.137 -2.670 1.00 79.71 136 LYS A CA 1
ATOM 1144 C C . LYS A 1 139 ? 48.132 22.811 -1.994 1.00 68.47 136 LYS A C 1
ATOM 1145 O O . LYS A 1 139 ? 48.955 22.267 -1.269 1.00 73.47 136 LYS A O 1
ATOM 1151 N N . PRO A 1 140 ? 46.889 22.304 -2.113 1.00 61.99 137 PRO A N 1
ATOM 1152 C CA . PRO A 1 140 ? 45.762 23.114 -2.596 1.00 65.90 137 PRO A CA 1
ATOM 1153 C C . PRO A 1 140 ? 45.221 24.064 -1.524 1.00 64.95 137 PRO A C 1
ATOM 1154 O O . PRO A 1 140 ? 45.754 24.139 -0.416 1.00 58.68 137 PRO A O 1
ATOM 1158 N N . LEU A 1 141 ? 44.129 24.757 -1.869 1.00 69.22 138 LEU A N 1
ATOM 1159 C CA . LEU A 1 141 ? 43.424 25.644 -0.955 1.00 64.27 138 LEU A CA 1
ATOM 1160 C C . LEU A 1 141 ? 42.749 24.855 0.155 1.00 54.34 138 LEU A C 1
ATOM 1161 O O . LEU A 1 141 ? 41.862 24.045 -0.120 1.00 48.87 138 LEU A O 1
ATOM 1166 N N . ARG A 1 142 ? 43.068 25.206 1.407 1.00 46.94 139 ARG A N 1
ATOM 1167 C CA . ARG A 1 142 ? 42.439 24.503 2.512 1.00 48.42 139 ARG A CA 1
ATOM 1168 C C . ARG A 1 142 ? 42.510 25.350 3.774 1.00 41.67 139 ARG A C 1
ATOM 1169 O O . ARG A 1 142 ? 43.454 26.125 3.956 1.00 42.70 139 ARG A O 1
ATOM 1177 N N . LEU A 1 143 ? 41.446 25.240 4.575 1.00 42.55 140 LEU A N 1
ATOM 1178 C CA A LEU A 1 143 ? 41.415 25.761 5.933 0.60 46.46 140 LEU A CA 1
ATOM 1179 C CA B LEU A 1 143 ? 41.415 25.761 5.933 0.40 45.46 140 LEU A CA 1
ATOM 1180 C C . LEU A 1 143 ? 42.353 24.932 6.795 1.00 47.87 140 LEU A C 1
ATOM 1181 O O . LEU A 1 143 ? 42.238 23.721 6.787 1.00 52.51 140 LEU A O 1
ATOM 1190 N N . GLU A 1 144 ? 43.169 25.601 7.612 1.00 49.77 141 GLU A N 1
ATOM 1191 C CA . GLU A 1 144 ? 44.056 24.909 8.530 1.00 52.70 141 GLU A CA 1
ATOM 1192 C C . GLU A 1 144 ? 43.896 25.477 9.932 1.00 53.69 141 GLU A C 1
ATOM 1193 O O . GLU A 1 144 ? 43.995 26.690 10.131 1.00 51.98 141 GLU A O 1
ATOM 1199 N N . GLY A 1 145 ? 43.715 24.566 10.899 1.00 47.82 142 GLY A N 1
ATOM 1200 C CA . GLY A 1 145 ? 43.677 24.933 12.302 1.00 47.79 142 GLY A CA 1
ATOM 1201 C C . GLY A 1 145 ? 42.886 23.912 13.113 1.00 44.54 142 GLY A C 1
ATOM 1202 O O . GLY A 1 145 ? 42.320 22.977 12.564 1.00 43.23 142 GLY A O 1
ATOM 1203 N N . ASP A 1 146 ? 42.804 24.152 14.420 1.00 44.24 143 ASP A N 1
ATOM 1204 C CA . ASP A 1 146 ? 42.013 23.337 15.326 1.00 48.84 143 ASP A CA 1
ATOM 1205 C C . ASP A 1 146 ? 40.554 23.322 14.861 1.00 49.92 143 ASP A C 1
ATOM 1206 O O . ASP A 1 146 ? 39.992 24.369 14.522 1.00 46.35 143 ASP A O 1
ATOM 1211 N N . GLU A 1 147 ? 39.951 22.123 14.880 1.00 44.61 144 GLU A N 1
ATOM 1212 C CA . GLU A 1 147 ? 38.614 21.880 14.373 1.00 46.49 144 GLU A CA 1
ATOM 1213 C C . GLU A 1 147 ? 37.608 22.748 15.125 1.00 47.75 144 GLU A C 1
ATOM 1214 O O . GLU A 1 147 ? 36.690 23.307 14.522 1.00 40.40 144 GLU A O 1
ATOM 1220 N N . VAL A 1 148 ? 37.818 22.904 16.429 1.00 45.27 145 VAL A N 1
ATOM 1221 C CA . VAL A 1 148 ? 36.854 23.624 17.240 1.00 47.54 145 VAL A CA 1
ATOM 1222 C C . VAL A 1 148 ? 36.866 25.110 16.877 1.00 46.25 145 VAL A C 1
ATOM 1223 O O . VAL A 1 148 ? 35.801 25.755 16.880 1.00 44.80 145 VAL A O 1
ATOM 1227 N N . ARG A 1 149 ? 38.066 25.626 16.572 1.00 40.95 146 ARG A N 1
ATOM 1228 C CA . ARG A 1 149 ? 38.245 27.007 16.138 1.00 44.93 146 ARG A CA 1
ATOM 1229 C C . ARG A 1 149 ? 37.592 27.199 14.766 1.00 37.70 146 ARG A C 1
ATOM 1230 O O . ARG A 1 149 ? 36.900 28.170 14.558 1.00 40.07 146 ARG A O 1
ATOM 1238 N N . ILE A 1 150 ? 37.752 26.243 13.854 1.00 36.08 147 ILE A N 1
ATOM 1239 C CA . ILE A 1 150 ? 37.063 26.290 12.576 1.00 36.30 147 ILE A CA 1
ATOM 1240 C C . ILE A 1 150 ? 35.545 26.419 12.786 1.00 43.20 147 ILE A C 1
ATOM 1241 O O . ILE A 1 150 ? 34.891 27.205 12.098 1.00 36.20 147 ILE A O 1
ATOM 1246 N N . MET A 1 151 ? 34.984 25.701 13.773 1.00 38.03 148 MET A N 1
ATOM 1247 C CA . MET A 1 151 ? 33.545 25.714 13.968 1.00 39.87 148 MET A CA 1
ATOM 1248 C C . MET A 1 151 ? 33.116 27.078 14.506 1.00 34.66 148 MET A C 1
ATOM 1249 O O . MET A 1 151 ? 32.043 27.552 14.195 1.00 34.21 148 MET A O 1
ATOM 1254 N N . ILE A 1 152 ? 33.920 27.623 15.406 1.00 35.00 149 ILE A N 1
ATOM 1255 C CA . ILE A 1 152 ? 33.655 28.914 16.005 1.00 36.65 149 ILE A CA 1
ATOM 1256 C C . ILE A 1 152 ? 33.695 29.992 14.912 1.00 36.08 149 ILE A C 1
ATOM 1257 O O . ILE A 1 152 ? 32.813 30.838 14.869 1.00 32.81 149 ILE A O 1
ATOM 1262 N N . MET A 1 153 ? 34.666 29.924 13.995 1.00 35.77 150 MET A N 1
ATOM 1263 C CA . MET A 1 153 ? 34.739 30.857 12.879 1.00 34.93 150 MET A CA 1
ATOM 1264 C C . MET A 1 153 ? 33.460 30.756 12.028 1.00 36.61 150 MET A C 1
ATOM 1265 O O . MET A 1 153 ? 32.843 31.756 11.692 1.00 32.14 150 MET A O 1
ATOM 1270 N N . TYR A 1 154 ? 33.002 29.540 11.703 1.00 32.50 151 TYR A N 1
ATOM 1271 C CA . TYR A 1 154 ? 31.813 29.406 10.874 1.00 34.20 151 TYR A CA 1
ATOM 1272 C C . TYR A 1 154 ? 30.550 29.861 11.613 1.00 33.07 151 TYR A C 1
ATOM 1273 O O . TYR A 1 154 ? 29.654 30.461 11.000 1.00 30.25 151 TYR A O 1
ATOM 1282 N N . LEU A 1 155 ? 30.496 29.609 12.920 1.00 31.06 152 LEU A N 1
ATOM 1283 C CA . LEU A 1 155 ? 29.411 30.117 13.751 1.00 33.21 152 LEU A CA 1
ATOM 1284 C C . LEU A 1 155 ? 29.342 31.647 13.639 1.00 31.99 152 LEU A C 1
ATOM 1285 O O . LEU A 1 155 ? 28.300 32.224 13.317 1.00 29.92 152 LEU A O 1
ATOM 1290 N N . ASP A 1 156 ? 30.474 32.302 13.874 1.00 30.33 153 ASP A N 1
ATOM 1291 C CA . ASP A 1 156 ? 30.551 33.747 13.763 1.00 30.94 153 ASP A CA 1
ATOM 1292 C C . ASP A 1 156 ? 30.102 34.238 12.384 1.00 30.33 153 ASP A C 1
ATOM 1293 O O . ASP A 1 156 ? 29.331 35.188 12.269 1.00 34.25 153 ASP A O 1
ATOM 1298 N N . LEU A 1 157 ? 30.531 33.549 11.332 1.00 31.19 154 LEU A N 1
ATOM 1299 C CA . LEU A 1 157 ? 30.274 33.949 9.957 1.00 31.55 154 LEU A CA 1
ATOM 1300 C C . LEU A 1 157 ? 28.789 33.853 9.636 1.00 34.48 154 LEU A C 1
ATOM 1301 O O . LEU A 1 157 ? 28.234 34.738 8.984 1.00 30.06 154 LEU A O 1
ATOM 1306 N N . TYR A 1 158 ? 28.162 32.752 10.052 1.00 32.61 155 TYR A N 1
ATOM 1307 C CA . TYR A 1 158 ? 26.746 32.561 9.767 1.00 33.26 155 TYR A CA 1
ATOM 1308 C C . TYR A 1 158 ? 25.908 33.476 10.653 1.00 32.73 155 TYR A C 1
ATOM 1309 O O . TYR A 1 158 ? 24.959 34.063 10.173 1.00 35.70 155 TYR A O 1
ATOM 1318 N N . LEU A 1 159 ? 26.255 33.654 11.927 1.00 32.60 156 LEU A N 1
ATOM 1319 C CA . LEU A 1 159 ? 25.423 34.490 12.788 1.00 32.75 156 LEU A CA 1
ATOM 1320 C C . LEU A 1 159 ? 25.395 35.933 12.293 1.00 31.83 156 LEU A C 1
ATOM 1321 O O . LEU A 1 159 ? 24.359 36.566 12.352 1.00 36.26 156 LEU A O 1
ATOM 1326 N N . LYS A 1 160 ? 26.511 36.432 11.767 1.00 32.09 157 LYS A N 1
ATOM 1327 C CA . LYS A 1 160 ? 26.640 37.825 11.406 1.00 30.03 157 LYS A CA 1
ATOM 1328 C C . LYS A 1 160 ? 26.208 38.122 9.986 1.00 32.17 157 LYS A C 1
ATOM 1329 O O . LYS A 1 160 ? 26.036 39.305 9.663 1.00 34.03 157 LYS A O 1
ATOM 1335 N N . SER A 1 161 ? 26.116 37.077 9.148 1.00 29.68 158 SER A N 1
ATOM 1336 C CA . SER A 1 161 ? 25.753 37.233 7.760 1.00 29.73 158 SER A CA 1
ATOM 1337 C C . SER A 1 161 ? 24.267 36.965 7.521 1.00 28.89 158 SER A C 1
ATOM 1338 O O . SER A 1 161 ? 23.827 37.215 6.414 1.00 27.96 158 SER A O 1
ATOM 1341 N N . TYR A 1 162 ? 23.526 36.449 8.499 1.00 30.57 159 TYR A N 1
ATOM 1342 C CA . TYR A 1 162 ? 22.094 36.163 8.358 1.00 33.48 159 TYR A CA 1
ATOM 1343 C C . TYR A 1 162 ? 21.258 36.903 9.412 1.00 35.40 159 TYR A C 1
ATOM 1344 O O . TYR A 1 162 ? 21.694 37.184 10.524 1.00 34.37 159 TYR A O 1
ATOM 1353 N N . ASN A 1 163 ? 20.029 37.242 9.032 1.00 38.26 160 ASN A N 1
ATOM 1354 C CA . ASN A 1 163 ? 19.025 37.727 9.964 1.00 40.34 160 ASN A CA 1
ATOM 1355 C C . ASN A 1 163 ? 18.675 36.617 10.933 1.00 38.09 160 ASN A C 1
ATOM 1356 O O . ASN A 1 163 ? 18.797 35.439 10.617 1.00 40.09 160 ASN A O 1
ATOM 1361 N N . ASP A 1 164 ? 18.244 37.012 12.119 1.00 40.52 161 ASP A N 1
ATOM 1362 C CA . ASP A 1 164 ? 18.054 36.045 13.191 1.00 50.77 161 ASP A CA 1
ATOM 1363 C C . ASP A 1 164 ? 16.821 35.194 12.900 1.00 51.99 161 ASP A C 1
ATOM 1364 O O . ASP A 1 164 ? 16.580 34.225 13.596 1.00 60.14 161 ASP A O 1
ATOM 1369 N N . THR A 1 165 ? 16.080 35.517 11.839 1.00 54.57 162 THR A N 1
ATOM 1370 C CA . THR A 1 165 ? 14.955 34.706 11.411 1.00 56.76 162 THR A CA 1
ATOM 1371 C C . THR A 1 165 ? 15.359 33.720 10.317 1.00 57.56 162 THR A C 1
ATOM 1372 O O . THR A 1 165 ? 14.556 32.884 9.957 1.00 63.54 162 THR A O 1
ATOM 1376 N N . GLU A 1 166 ? 16.566 33.818 9.752 1.00 53.22 163 GLU A N 1
ATOM 1377 C CA . GLU A 1 166 ? 16.886 33.013 8.584 1.00 50.46 163 GLU A CA 1
ATOM 1378 C C . GLU A 1 166 ? 17.566 31.701 9.005 1.00 51.99 163 GLU A C 1
ATOM 1379 O O . GLU A 1 166 ? 18.220 31.601 10.049 1.00 49.21 163 GLU A O 1
ATOM 1385 N N . TRP A 1 167 ? 17.442 30.691 8.134 1.00 50.32 164 TRP A N 1
ATOM 1386 C CA . TRP A 1 167 ? 18.049 29.394 8.353 1.00 49.17 164 TRP A CA 1
ATOM 1387 C C . TRP A 1 167 ? 18.920 29.084 7.153 1.00 46.33 164 TRP A C 1
ATOM 1388 O O . TRP A 1 167 ? 18.448 28.670 6.116 1.00 50.04 164 TRP A O 1
ATOM 1399 N N . PRO A 1 168 ? 20.239 29.244 7.249 1.00 41.59 165 PRO A N 1
ATOM 1400 C CA . PRO A 1 168 ? 21.064 29.108 6.065 1.00 46.28 165 PRO A CA 1
ATOM 1401 C C . PRO A 1 168 ? 21.500 27.705 5.696 1.00 46.67 165 PRO A C 1
ATOM 1402 O O . PRO A 1 168 ? 22.189 27.557 4.708 1.00 50.33 165 PRO A O 1
ATOM 1406 N N . PHE A 1 169 ? 21.154 26.693 6.491 1.00 46.07 166 PHE A N 1
ATOM 1407 C CA . PHE A 1 169 ? 21.707 25.375 6.241 1.00 46.13 166 PHE A CA 1
ATOM 1408 C C . PHE A 1 169 ? 20.819 24.613 5.267 1.00 57.00 166 PHE A C 1
ATOM 1409 O O . PHE A 1 169 ? 19.605 24.600 5.410 1.00 52.15 166 PHE A O 1
ATOM 1417 N N . GLU A 1 170 ? 21.476 23.952 4.313 1.00 76.05 167 GLU A N 1
ATOM 1418 C CA . GLU A 1 170 ? 20.818 23.105 3.333 1.00 93.55 167 GLU A CA 1
ATOM 1419 C C . GLU A 1 170 ? 20.749 21.682 3.872 1.00 91.27 167 GLU A C 1
ATOM 1420 O O . GLU A 1 170 ? 21.575 21.289 4.691 1.00 105.67 167 GLU A O 1
ATOM 1426 N N . LYS A 1 171 ? 19.774 20.915 3.387 1.00 79.20 168 LYS A N 1
ATOM 1427 C CA . LYS A 1 171 ? 19.767 19.476 3.592 1.00 88.66 168 LYS A CA 1
ATOM 1428 C C . LYS A 1 171 ? 19.689 19.202 5.090 1.00 80.71 168 LYS A C 1
ATOM 1429 O O . LYS A 1 171 ? 20.154 18.167 5.563 1.00 81.84 168 LYS A O 1
ATOM 1435 N N . LEU A 1 172 ? 19.118 20.163 5.822 1.00 76.58 169 LEU A N 1
ATOM 1436 C CA . LEU A 1 172 ? 19.030 20.087 7.267 1.00 68.38 169 LEU A CA 1
ATOM 1437 C C . LEU A 1 172 ? 17.825 20.920 7.675 1.00 65.51 169 LEU A C 1
ATOM 1438 O O . LEU A 1 172 ? 17.783 22.124 7.419 1.00 66.08 169 LEU A O 1
ATOM 1443 N N . LYS A 1 173 ? 16.828 20.260 8.253 1.00 55.79 170 LYS A N 1
ATOM 1444 C CA . LYS A 1 173 ? 15.577 20.930 8.555 1.00 63.34 170 LYS A CA 1
ATOM 1445 C C . LYS A 1 173 ? 15.707 21.634 9.905 1.00 60.20 170 LYS A C 1
ATOM 1446 O O . LYS A 1 173 ? 15.954 21.019 10.938 1.00 56.19 170 LYS A O 1
ATOM 1452 N N . LYS A 1 174 ? 15.517 22.951 9.884 1.00 56.99 171 LYS A N 1
ATOM 1453 C CA . LYS A 1 174 ? 15.447 23.741 11.097 1.00 56.06 171 LYS A CA 1
ATOM 1454 C C . LYS A 1 174 ? 14.532 23.103 12.160 1.00 59.15 171 LYS A C 1
ATOM 1455 O O . LYS A 1 174 ? 14.859 23.104 13.341 1.00 52.52 171 LYS A O 1
ATOM 1461 N N . GLU A 1 175 ? 13.364 22.590 11.766 1.00 59.01 172 GLU A N 1
ATOM 1462 C CA . GLU A 1 175 ? 12.389 22.091 12.732 1.00 62.88 172 GLU A CA 1
ATOM 1463 C C . GLU A 1 175 ? 12.959 20.876 13.455 1.00 54.78 172 GLU A C 1
ATOM 1464 O O . GLU A 1 175 ? 12.662 20.649 14.619 1.00 61.89 172 GLU A O 1
ATOM 1470 N N . VAL A 1 176 ? 13.816 20.114 12.785 1.00 52.64 173 VAL A N 1
ATOM 1471 C CA . VAL A 1 176 ? 14.408 18.945 13.405 1.00 50.67 173 VAL A CA 1
ATOM 1472 C C . VAL A 1 176 ? 15.355 19.393 14.519 1.00 55.57 173 VAL A C 1
ATOM 1473 O O . VAL A 1 176 ? 15.315 18.884 15.649 1.00 50.02 173 VAL A O 1
ATOM 1477 N N . ILE A 1 177 ? 16.207 20.373 14.195 1.00 50.51 174 ILE A N 1
ATOM 1478 C CA . ILE A 1 177 ? 17.221 20.812 15.130 1.00 47.29 174 ILE A CA 1
ATOM 1479 C C . ILE A 1 177 ? 16.538 21.441 16.335 1.00 42.03 174 ILE A C 1
ATOM 1480 O O . ILE A 1 177 ? 16.944 21.213 17.471 1.00 42.92 174 ILE A O 1
ATOM 1485 N N . PHE A 1 178 ? 15.524 22.255 16.065 1.00 45.14 175 PHE A N 1
ATOM 1486 C CA . PHE A 1 178 ? 14.764 22.882 17.130 1.00 50.78 175 PHE A CA 1
ATOM 1487 C C . PHE A 1 178 ? 14.046 21.835 17.974 1.00 51.42 175 PHE A C 1
ATOM 1488 O O . PHE A 1 178 ? 13.824 22.078 19.148 1.00 50.16 175 PHE A O 1
ATOM 1496 N N . GLN A 1 179 ? 13.688 20.684 17.396 1.00 53.50 176 GLN A N 1
ATOM 1497 C CA . GLN A 1 179 ? 13.084 19.619 18.179 1.00 57.92 176 GLN A CA 1
ATOM 1498 C C . GLN A 1 179 ? 14.090 19.056 19.170 1.00 53.73 176 GLN A C 1
ATOM 1499 O O . GLN A 1 179 ? 13.727 18.726 20.287 1.00 53.90 176 GLN A O 1
ATOM 1505 N N . TYR A 1 180 ? 15.347 18.905 18.746 1.00 50.66 177 TYR A N 1
ATOM 1506 C CA . TYR A 1 180 ? 16.365 18.406 19.648 1.00 54.18 177 TYR A CA 1
ATOM 1507 C C . TYR A 1 180 ? 16.480 19.363 20.829 1.00 52.00 177 TYR A C 1
ATOM 1508 O O . TYR A 1 180 ? 16.477 18.931 21.981 1.00 51.33 177 TYR A O 1
ATOM 1517 N N . LEU A 1 181 ? 16.516 20.664 20.530 1.00 49.70 178 LEU A N 1
ATOM 1518 C CA . LEU A 1 181 ? 16.660 21.689 21.555 1.00 47.96 178 LEU A CA 1
ATOM 1519 C C . LEU A 1 181 ? 15.458 21.675 22.490 1.00 49.77 178 LEU A C 1
ATOM 1520 O O . LEU A 1 181 ? 15.604 21.933 23.684 1.00 50.47 178 LEU A O 1
ATOM 1525 N N . GLY A 1 182 ? 14.264 21.452 21.923 1.00 48.02 179 GLY A N 1
ATOM 1526 C CA . GLY A 1 182 ? 13.058 21.351 22.728 1.00 46.75 179 GLY A CA 1
ATOM 1527 C C . GLY A 1 182 ? 13.154 20.198 23.730 1.00 47.31 179 GLY A C 1
ATOM 1528 O O . GLY A 1 182 ? 12.805 20.369 24.890 1.00 50.97 179 GLY A O 1
ATOM 1529 N N . THR A 1 183 ? 13.648 19.047 23.259 1.00 47.97 180 THR A N 1
ATOM 1530 C CA . THR A 1 183 ? 13.835 17.856 24.079 1.00 56.28 180 THR A CA 1
ATOM 1531 C C . THR A 1 183 ? 14.853 18.130 25.189 1.00 57.91 180 THR A C 1
ATOM 1532 O O . THR A 1 183 ? 14.759 17.532 26.255 1.00 48.83 180 THR A O 1
ATOM 1536 N N . LEU A 1 184 ? 15.853 18.981 24.908 1.00 53.80 181 LEU A N 1
ATOM 1537 C CA . LEU A 1 184 ? 16.916 19.267 25.862 1.00 57.24 181 LEU A CA 1
ATOM 1538 C C . LEU A 1 184 ? 16.405 20.163 26.983 1.00 56.46 181 LEU A C 1
ATOM 1539 O O . LEU A 1 184 ? 16.722 19.939 28.147 1.00 51.50 181 LEU A O 1
ATOM 1544 N N . GLU A 1 185 ? 15.622 21.181 26.614 1.00 57.17 182 GLU A N 1
ATOM 1545 C CA . GLU A 1 185 ? 14.943 22.038 27.577 1.00 65.28 182 GLU A CA 1
ATOM 1546 C C . GLU A 1 185 ? 14.012 21.221 28.495 1.00 67.82 182 GLU A C 1
ATOM 1547 O O . GLU A 1 185 ? 13.913 21.488 29.694 1.00 66.36 182 GLU A O 1
ATOM 1553 N N . GLU A 1 186 ? 13.298 20.237 27.931 1.00 62.44 183 GLU A N 1
ATOM 1554 C CA . GLU A 1 186 ? 12.420 19.370 28.709 1.00 66.55 183 GLU A CA 1
ATOM 1555 C C . GLU A 1 186 ? 13.217 18.477 29.658 1.00 61.93 183 GLU A C 1
ATOM 1556 O O . GLU A 1 186 ? 12.932 18.415 30.850 1.00 58.64 183 GLU A O 1
ATOM 1562 N N . SER A 1 187 ? 14.218 17.790 29.106 1.00 57.62 184 SER A N 1
ATOM 1563 C CA . SER A 1 187 ? 15.058 16.883 29.865 1.00 63.11 184 SER A CA 1
ATOM 1564 C C . SER A 1 187 ? 15.779 17.600 31.017 1.00 67.78 184 SER A C 1
ATOM 1565 O O . SER A 1 187 ? 15.911 17.024 32.098 1.00 70.78 184 SER A O 1
ATOM 1568 N N . LEU A 1 188 ? 16.239 18.853 30.815 1.00 62.22 185 LEU A N 1
ATOM 1569 C CA . LEU A 1 188 ? 17.049 19.532 31.825 1.00 57.58 185 LEU A CA 1
ATOM 1570 C C . LEU A 1 188 ? 16.192 20.449 32.693 1.00 54.39 185 LEU A C 1
ATOM 1571 O O . LEU A 1 188 ? 16.685 20.953 33.686 1.00 53.00 185 LEU A O 1
ATOM 1576 N N . GLY A 1 189 ? 14.942 20.702 32.287 1.00 55.68 186 GLY A N 1
ATOM 1577 C CA . GLY A 1 189 ? 14.088 21.690 32.934 1.00 50.46 186 GLY A CA 1
ATOM 1578 C C . GLY A 1 189 ? 14.660 23.103 32.841 1.00 53.35 186 GLY A C 1
ATOM 1579 O O . GLY A 1 189 ? 14.809 23.780 33.867 1.00 51.63 186 GLY A O 1
ATOM 1580 N N . ILE A 1 190 ? 14.959 23.552 31.605 1.00 52.72 187 ILE A N 1
ATOM 1581 C CA . ILE A 1 190 ? 15.433 24.915 31.388 1.00 54.81 187 ILE A CA 1
ATOM 1582 C C . ILE A 1 190 ? 14.684 25.531 30.208 1.00 56.76 187 ILE A C 1
ATOM 1583 O O . ILE A 1 190 ? 14.113 24.816 29.392 1.00 57.96 187 ILE A O 1
ATOM 1588 N N . SER A 1 191 ? 14.709 26.868 30.141 1.00 54.42 188 SER A N 1
ATOM 1589 C CA . SER A 1 191 ? 14.233 27.610 28.985 1.00 59.82 188 SER A CA 1
ATOM 1590 C C . SER A 1 191 ? 15.386 28.446 28.425 1.00 53.84 188 SER A C 1
ATOM 1591 O O . SER A 1 191 ? 15.868 29.366 29.074 1.00 52.81 188 SER A O 1
ATOM 1594 N N . LEU A 1 192 ? 15.853 28.072 27.235 1.00 53.70 189 LEU A N 1
ATOM 1595 C CA . LEU A 1 192 ? 16.927 28.772 26.550 1.00 49.26 189 LEU A CA 1
ATOM 1596 C C . LEU A 1 192 ? 16.412 30.114 26.047 1.00 46.80 189 LEU A C 1
ATOM 1597 O O . LEU A 1 192 ? 15.335 30.209 25.469 1.00 46.73 189 LEU A O 1
ATOM 1602 N N . HIS A 1 193 ? 17.202 31.152 26.293 1.00 47.58 190 HIS A N 1
ATOM 1603 C CA . HIS A 1 193 ? 17.044 32.415 25.592 1.00 54.47 190 HIS A CA 1
ATOM 1604 C C . HIS A 1 193 ? 17.016 32.194 24.075 1.00 52.21 190 HIS A C 1
ATOM 1605 O O . HIS A 1 193 ? 17.732 31.338 23.547 1.00 44.49 190 HIS A O 1
ATOM 1612 N N . VAL A 1 194 ? 16.180 32.979 23.382 1.00 52.90 191 VAL A N 1
ATOM 1613 C CA . VAL A 1 194 ? 15.995 32.853 21.942 1.00 56.17 191 VAL A CA 1
ATOM 1614 C C . VAL A 1 194 ? 17.329 33.014 21.204 1.00 49.53 191 VAL A C 1
ATOM 1615 O O . VAL A 1 194 ? 17.588 32.301 20.245 1.00 46.93 191 VAL A O 1
ATOM 1619 N N . VAL A 1 195 ? 18.190 33.921 21.671 1.00 46.47 192 VAL A N 1
ATOM 1620 C CA . VAL A 1 195 ? 19.520 34.069 21.092 1.00 47.31 192 VAL A CA 1
ATOM 1621 C C . VAL A 1 195 ? 20.341 32.785 21.279 1.00 45.04 192 VAL A C 1
ATOM 1622 O O . VAL A 1 195 ? 21.065 32.349 20.383 1.00 41.00 192 VAL A O 1
ATOM 1626 N N . SER A 1 196 ? 20.260 32.167 22.458 1.00 47.60 193 SER A N 1
ATOM 1627 C CA . SER A 1 196 ? 21.070 30.988 22.733 1.00 43.23 193 SER A CA 1
ATOM 1628 C C . SER A 1 196 ? 20.643 29.807 21.851 1.00 42.78 193 SER A C 1
ATOM 1629 O O . SER A 1 196 ? 21.459 29.018 21.390 1.00 43.05 193 SER A O 1
ATOM 1632 N N . LYS A 1 197 ? 19.353 29.702 21.594 1.00 42.96 194 LYS A N 1
ATOM 1633 C CA . LYS A 1 197 ? 18.841 28.696 20.692 1.00 47.02 194 LYS A CA 1
ATOM 1634 C C . LYS A 1 197 ? 19.395 28.896 19.289 1.00 44.67 194 LYS A C 1
ATOM 1635 O O . LYS A 1 197 ? 19.681 27.924 18.597 1.00 44.26 194 LYS A O 1
ATOM 1641 N N . ARG A 1 198 ? 19.496 30.157 18.858 1.00 41.08 195 ARG A N 1
ATOM 1642 C CA . ARG A 1 198 ? 20.025 30.432 17.534 1.00 40.35 195 ARG A CA 1
ATOM 1643 C C . ARG A 1 198 ? 21.480 29.952 17.494 1.00 35.95 195 ARG A C 1
ATOM 1644 O O . ARG A 1 198 ? 21.877 29.224 16.594 1.00 40.65 195 ARG A O 1
ATOM 1652 N N . HIS A 1 199 ? 22.287 30.351 18.480 1.00 36.46 196 HIS A N 1
ATOM 1653 C CA . HIS A 1 199 ? 23.682 29.952 18.489 1.00 37.82 196 HIS A CA 1
ATOM 1654 C C . HIS A 1 199 ? 23.757 28.432 18.444 1.00 39.73 196 HIS A C 1
ATOM 1655 O O . HIS A 1 199 ? 24.502 27.883 17.638 1.00 39.51 196 HIS A O 1
ATOM 1662 N N . LEU A 1 200 ? 23.006 27.766 19.344 1.00 37.67 197 LEU A N 1
ATOM 1663 C CA . LEU A 1 200 ? 23.111 26.324 19.493 1.00 38.47 197 LEU A CA 1
ATOM 1664 C C . LEU A 1 200 ? 22.645 25.617 18.227 1.00 37.29 197 LEU A C 1
ATOM 1665 O O . LEU A 1 200 ? 23.267 24.639 17.824 1.00 37.29 197 LEU A O 1
ATOM 1670 N N . SER A 1 201 ? 21.548 26.094 17.610 1.00 36.90 198 SER A N 1
ATOM 1671 C CA . SER A 1 201 ? 21.042 25.423 16.422 1.00 37.73 198 SER A CA 1
ATOM 1672 C C . SER A 1 201 ? 22.093 25.532 15.320 1.00 39.26 198 SER A C 1
ATOM 1673 O O . SER A 1 201 ? 22.328 24.581 14.577 1.00 36.55 198 SER A O 1
ATOM 1676 N N . PHE A 1 202 ? 22.790 26.676 15.255 1.00 39.66 199 PHE A N 1
ATOM 1677 C CA . PHE A 1 202 ? 23.771 26.881 14.191 1.00 37.13 199 PHE A CA 1
ATOM 1678 C C . PHE A 1 202 ? 24.962 25.984 14.464 1.00 34.93 199 PHE A C 1
ATOM 1679 O O . PHE A 1 202 ? 25.497 25.354 13.555 1.00 36.94 199 PHE A O 1
ATOM 1687 N N . PHE A 1 203 ? 25.335 25.909 15.732 1.00 35.51 200 PHE A N 1
ATOM 1688 C CA . PHE A 1 203 ? 26.532 25.183 16.108 1.00 38.16 200 PHE A CA 1
ATOM 1689 C C . PHE A 1 203 ? 26.353 23.689 15.846 1.00 40.57 200 PHE A C 1
ATOM 1690 O O . PHE A 1 203 ? 27.304 23.009 15.449 1.00 35.81 200 PHE A O 1
ATOM 1698 N N . ILE A 1 204 ? 25.127 23.202 16.076 1.00 39.96 201 ILE A N 1
ATOM 1699 C CA . ILE A 1 204 ? 24.804 21.798 15.860 1.00 43.17 201 ILE A CA 1
ATOM 1700 C C . ILE A 1 204 ? 24.794 21.509 14.363 1.00 37.77 201 ILE A C 1
ATOM 1701 O O . ILE A 1 204 ? 25.375 20.534 13.913 1.00 37.58 201 ILE A O 1
ATOM 1706 N N . ALA A 1 205 ? 24.161 22.383 13.589 1.00 33.49 202 ALA A N 1
ATOM 1707 C CA . ALA A 1 205 ? 24.185 22.242 12.151 1.00 36.95 202 ALA A CA 1
ATOM 1708 C C . ALA A 1 205 ? 25.620 22.164 11.654 1.00 38.47 202 ALA A C 1
ATOM 1709 O O . ALA A 1 205 ? 25.939 21.302 10.845 1.00 38.07 202 ALA A O 1
ATOM 1711 N N . ILE A 1 206 ? 26.472 23.064 12.158 1.00 35.38 203 ILE A N 1
ATOM 1712 C CA . ILE A 1 206 ? 27.853 23.121 11.710 1.00 37.00 203 ILE A CA 1
ATOM 1713 C C . ILE A 1 206 ? 28.546 21.812 12.101 1.00 38.27 203 ILE A C 1
ATOM 1714 O O . ILE A 1 206 ? 29.263 21.222 11.310 1.00 40.95 203 ILE A O 1
ATOM 1719 N N . LEU A 1 207 ? 28.360 21.370 13.339 1.00 39.01 204 LEU A N 1
ATOM 1720 C CA . LEU A 1 207 ? 29.003 20.124 13.767 1.00 46.62 204 LEU A CA 1
ATOM 1721 C C . LEU A 1 207 ? 28.588 18.954 12.861 1.00 43.21 204 LEU A C 1
ATOM 1722 O O . LEU A 1 207 ? 29.435 18.196 12.367 1.00 41.20 204 LEU A O 1
ATOM 1727 N N . LEU A 1 208 ? 27.278 18.822 12.636 1.00 40.32 205 LEU A N 1
ATOM 1728 C CA . LEU A 1 208 ? 26.742 17.781 11.773 1.00 40.04 205 LEU A CA 1
ATOM 1729 C C . LEU A 1 208 ? 27.386 17.853 10.396 1.00 45.15 205 LEU A C 1
ATOM 1730 O O . LEU A 1 208 ? 27.794 16.829 9.872 1.00 47.12 205 LEU A O 1
ATOM 1735 N N . LYS A 1 209 ? 27.514 19.061 9.827 1.00 46.09 206 LYS A N 1
ATOM 1736 C CA . LYS A 1 209 ? 28.051 19.191 8.482 1.00 43.78 206 LYS A CA 1
ATOM 1737 C C . LYS A 1 209 ? 29.548 18.887 8.444 1.00 41.48 206 LYS A C 1
ATOM 1738 O O . LYS A 1 209 ? 30.006 18.253 7.503 1.00 47.11 206 LYS A O 1
ATOM 1744 N N . ARG A 1 210 ? 30.318 19.279 9.465 1.00 41.72 207 ARG A N 1
ATOM 1745 C CA . ARG A 1 210 ? 31.739 18.937 9.482 1.00 42.09 207 ARG A CA 1
ATOM 1746 C C . ARG A 1 210 ? 31.943 17.430 9.693 1.00 46.30 207 ARG A C 1
ATOM 1747 O O . ARG A 1 210 ? 32.830 16.829 9.075 1.00 42.78 207 ARG A O 1
ATOM 1755 N N . LYS A 1 211 ? 31.133 16.811 10.569 1.00 53.53 208 LYS A N 1
ATOM 1756 C CA . LYS A 1 211 ? 31.230 15.366 10.800 1.00 50.05 208 LYS A CA 1
ATOM 1757 C C . LYS A 1 211 ? 30.931 14.630 9.495 1.00 51.57 208 LYS A C 1
ATOM 1758 O O . LYS A 1 211 ? 31.674 13.746 9.109 1.00 54.04 208 LYS A O 1
ATOM 1764 N N . GLN A 1 212 ? 29.905 15.069 8.766 1.00 55.00 209 GLN A N 1
ATOM 1765 C CA . GLN A 1 212 ? 29.563 14.485 7.475 1.00 59.27 209 GLN A CA 1
ATOM 1766 C C . GLN A 1 212 ? 30.696 14.653 6.460 1.00 61.06 209 GLN A C 1
ATOM 1767 O O . GLN A 1 212 ? 30.788 13.872 5.527 1.00 67.57 209 GLN A O 1
ATOM 1773 N N . GLN A 1 213 ? 31.563 15.647 6.639 1.00 62.14 210 GLN A N 1
ATOM 1774 C CA . GLN A 1 213 ? 32.704 15.832 5.760 1.00 57.04 210 GLN A CA 1
ATOM 1775 C C . GLN A 1 213 ? 33.901 15.045 6.288 1.00 53.63 210 GLN A C 1
ATOM 1776 O O . GLN A 1 213 ? 34.968 15.086 5.690 1.00 56.33 210 GLN A O 1
ATOM 1782 N N . GLY A 1 214 ? 33.762 14.427 7.466 1.00 55.58 211 GLY A N 1
ATOM 1783 C CA . GLY A 1 214 ? 34.827 13.612 8.042 1.00 56.17 211 GLY A CA 1
ATOM 1784 C C . GLY A 1 214 ? 35.708 14.285 9.115 1.00 59.27 211 GLY A C 1
ATOM 1785 O O . GLY A 1 214 ? 36.569 13.612 9.669 1.00 58.97 211 GLY A O 1
ATOM 1786 N N . TYR A 1 215 ? 35.515 15.568 9.460 1.00 49.60 212 TYR A N 1
ATOM 1787 C CA . TYR A 1 215 ? 36.433 16.253 10.364 1.00 50.24 212 TYR A CA 1
ATOM 1788 C C . TYR A 1 215 ? 36.167 15.862 11.813 1.00 51.88 212 TYR A C 1
ATOM 1789 O O . TYR A 1 215 ? 35.031 15.513 12.147 1.00 48.99 212 TYR A O 1
ATOM 1798 N N . LYS A 1 216 ? 37.204 16.002 12.667 1.00 51.58 213 LYS A N 1
ATOM 1799 C CA . LYS A 1 216 ? 37.167 15.469 14.021 1.00 55.07 213 LYS A CA 1
ATOM 1800 C C . LYS A 1 216 ? 37.439 16.510 15.103 1.00 47.90 213 LYS A C 1
ATOM 1801 O O . LYS A 1 216 ? 38.509 17.094 15.176 1.00 54.92 213 LYS A O 1
ATOM 1807 N N . VAL A 1 217 ? 36.497 16.628 16.036 1.00 49.38 214 VAL A N 1
ATOM 1808 C CA . VAL A 1 217 ? 36.692 17.437 17.220 1.00 51.93 214 VAL A CA 1
ATOM 1809 C C . VAL A 1 217 ? 37.728 16.815 18.158 1.00 63.39 214 VAL A C 1
ATOM 1810 O O . VAL A 1 217 ? 37.612 15.644 18.552 1.00 56.65 214 VAL A O 1
ATOM 1814 N N . GLN A 1 218 ? 38.710 17.648 18.541 1.00 69.16 215 GLN A N 1
ATOM 1815 C CA . GLN A 1 218 ? 39.758 17.275 19.480 1.00 74.89 215 GLN A CA 1
ATOM 1816 C C . GLN A 1 218 ? 39.878 18.361 20.547 1.00 78.62 215 GLN A C 1
ATOM 1817 O O . GLN A 1 218 ? 40.230 19.500 20.240 1.00 75.42 215 GLN A O 1
ATOM 1823 N N . LEU A 1 219 ? 39.560 18.001 21.797 1.00 79.68 216 LEU A N 1
ATOM 1824 C CA . LEU A 1 219 ? 39.538 18.954 22.897 1.00 82.01 216 LEU A CA 1
ATOM 1825 C C . LEU A 1 219 ? 40.933 19.078 23.515 1.00 81.69 216 LEU A C 1
ATOM 1826 O O . LEU A 1 219 ? 41.758 18.179 23.380 1.00 77.90 216 LEU A O 1
ATOM 1831 N N . ASN A 1 220 ? 41.169 20.204 24.209 1.00 90.63 217 ASN A N 1
ATOM 1832 C CA . ASN A 1 220 ? 42.456 20.514 24.815 1.00 96.21 217 ASN A CA 1
ATOM 1833 C C . ASN A 1 220 ? 42.737 19.538 25.954 1.00 95.00 217 ASN A C 1
ATOM 1834 O O . ASN A 1 220 ? 41.877 18.755 26.348 1.00 100.10 217 ASN A O 1
ATOM 1839 N N . ARG A 1 221 ? 43.962 19.592 26.474 1.00 99.28 218 ARG A N 1
ATOM 1840 C CA . ARG A 1 221 ? 44.395 18.645 27.486 1.00 107.20 218 ARG A CA 1
ATOM 1841 C C . ARG A 1 221 ? 43.500 18.761 28.724 1.00 107.70 218 ARG A C 1
ATOM 1842 O O . ARG A 1 221 ? 43.273 17.766 29.405 1.00 106.58 218 ARG A O 1
ATOM 1850 N N . LYS A 1 222 ? 42.948 19.958 28.978 1.00 111.46 219 LYS A N 1
ATOM 1851 C CA . LYS A 1 222 ? 42.119 20.220 30.149 1.00 111.22 219 LYS A CA 1
ATOM 1852 C C . LYS A 1 222 ? 41.023 19.168 30.305 1.00 120.80 219 LYS A C 1
ATOM 1853 O O . LYS A 1 222 ? 41.001 18.420 31.285 1.00 123.07 219 LYS A O 1
ATOM 1859 N N . PHE A 1 223 ? 40.134 19.114 29.306 1.00 125.22 220 PHE A N 1
ATOM 1860 C CA . PHE A 1 223 ? 38.810 18.532 29.460 1.00 119.92 220 PHE A CA 1
ATOM 1861 C C . PHE A 1 223 ? 38.864 17.006 29.440 1.00 115.87 220 PHE A C 1
ATOM 1862 O O . PHE A 1 223 ? 37.834 16.362 29.607 1.00 113.27 220 PHE A O 1
ATOM 1870 N N . LEU A 1 224 ? 40.052 16.420 29.249 1.00 120.49 221 LEU A N 1
ATOM 1871 C CA . LEU A 1 224 ? 40.182 14.970 29.235 1.00 116.59 221 LEU A CA 1
ATOM 1872 C C . LEU A 1 224 ? 40.066 14.430 30.668 1.00 106.73 221 LEU A C 1
ATOM 1873 O O . LEU A 1 224 ? 40.166 13.226 30.878 1.00 99.32 221 LEU A O 1
ATOM 1878 N N . TYR A 1 225 ? 39.819 15.327 31.643 1.00 108.62 222 TYR A N 1
ATOM 1879 C CA A TYR A 1 225 ? 39.443 15.017 33.011 0.60 108.19 222 TYR A CA 1
ATOM 1880 C CA B TYR A 1 225 ? 39.368 14.872 32.957 0.40 104.82 222 TYR A CA 1
ATOM 1881 C C . TYR A 1 225 ? 38.029 15.528 33.302 1.00 104.13 222 TYR A C 1
ATOM 1882 O O . TYR A 1 225 ? 37.686 15.718 34.470 1.00 103.12 222 TYR A O 1
ATOM 1899 N N . PHE A 1 226 ? 37.230 15.801 32.257 1.00 91.22 223 PHE A N 1
ATOM 1900 C CA . PHE A 1 226 ? 35.845 16.223 32.416 1.00 83.41 223 PHE A CA 1
ATOM 1901 C C . PHE A 1 226 ? 35.084 15.077 33.083 1.00 74.58 223 PHE A C 1
ATOM 1902 O O . PHE A 1 226 ? 35.376 13.920 32.801 1.00 68.18 223 PHE A O 1
ATOM 1910 N N . ASN A 1 227 ? 34.131 15.410 33.969 1.00 67.75 224 ASN A N 1
ATOM 1911 C CA . ASN A 1 227 ? 33.304 14.417 34.639 1.00 64.50 224 ASN A CA 1
ATOM 1912 C C . ASN A 1 227 ? 32.151 14.002 33.728 1.00 60.33 224 ASN A C 1
ATOM 1913 O O . ASN A 1 227 ? 31.124 14.679 33.677 1.00 67.09 224 ASN A O 1
ATOM 1918 N N . THR A 1 228 ? 32.305 12.841 33.075 1.00 56.60 225 THR A N 1
ATOM 1919 C CA . THR A 1 228 ? 31.304 12.296 32.165 1.00 61.09 225 THR A CA 1
ATOM 1920 C C . THR A 1 228 ? 30.179 11.566 32.921 1.00 59.00 225 THR A C 1
ATOM 1921 O O . THR A 1 228 ? 29.341 10.894 32.300 1.00 57.89 225 THR A O 1
ATOM 1925 N N . GLU A 1 229 ? 30.128 11.733 34.253 1.00 59.59 226 GLU A N 1
ATOM 1926 C CA . GLU A 1 229 ? 29.023 11.234 35.065 1.00 67.02 226 GLU A CA 1
ATOM 1927 C C . GLU A 1 229 ? 28.133 12.378 35.571 1.00 60.77 226 GLU A C 1
ATOM 1928 O O . GLU A 1 229 ? 27.022 12.134 36.051 1.00 57.09 226 GLU A O 1
ATOM 1934 N N . THR A 1 230 ? 28.592 13.627 35.440 1.00 62.38 227 THR A N 1
ATOM 1935 C CA . THR A 1 230 ? 27.776 14.768 35.839 1.00 69.68 227 THR A CA 1
ATOM 1936 C C . THR A 1 230 ? 26.373 14.603 35.237 1.00 62.31 227 THR A C 1
ATOM 1937 O O . THR A 1 230 ? 26.253 14.248 34.063 1.00 53.28 227 THR A O 1
ATOM 1941 N N . PRO A 1 231 ? 25.285 14.796 36.032 1.00 61.81 228 PRO A N 1
ATOM 1942 C CA . PRO A 1 231 ? 23.934 14.393 35.626 1.00 66.58 228 PRO A CA 1
ATOM 1943 C C . PRO A 1 231 ? 23.451 15.001 34.312 1.00 68.19 228 PRO A C 1
ATOM 1944 O O . PRO A 1 231 ? 22.757 14.349 33.536 1.00 70.43 228 PRO A O 1
ATOM 1948 N N . ASP A 1 232 ? 23.825 16.261 34.075 1.00 70.05 229 ASP A N 1
ATOM 1949 C CA . ASP A 1 232 ? 23.354 16.975 32.901 1.00 74.67 229 ASP A CA 1
ATOM 1950 C C . ASP A 1 232 ? 24.035 16.426 31.642 1.00 76.04 229 ASP A C 1
ATOM 1951 O O . ASP A 1 232 ? 23.390 16.372 30.600 1.00 76.29 229 ASP A O 1
ATOM 1956 N N . TYR A 1 233 ? 25.310 15.993 31.730 1.00 73.34 230 TYR A N 1
ATOM 1957 C CA . TYR A 1 233 ? 25.995 15.353 30.607 1.00 67.67 230 TYR A CA 1
ATOM 1958 C C . TYR A 1 233 ? 25.325 14.024 30.263 1.00 73.30 230 TYR A C 1
ATOM 1959 O O . TYR A 1 233 ? 25.283 13.628 29.100 1.00 75.72 230 TYR A O 1
ATOM 1968 N N . VAL A 1 234 ? 24.810 13.334 31.283 1.00 72.63 231 VAL A N 1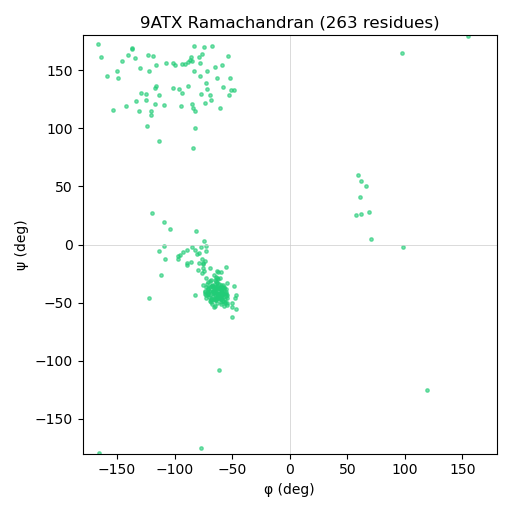
ATOM 1969 C CA . VAL A 1 234 ? 24.214 12.031 31.079 1.00 74.15 231 VAL A CA 1
ATOM 1970 C C . VAL A 1 234 ? 22.975 12.128 30.175 1.00 82.31 231 VAL A C 1
ATOM 1971 O O . VAL A 1 234 ? 22.799 11.275 29.309 1.00 90.34 231 VAL A O 1
ATOM 1975 N N . LYS A 1 235 ? 22.142 13.173 30.302 1.00 87.96 232 LYS A N 1
ATOM 1976 C CA . LYS A 1 235 ? 20.916 13.259 29.502 1.00 85.01 232 LYS A CA 1
ATOM 1977 C C . LYS A 1 235 ? 21.223 13.821 28.108 1.00 77.28 232 LYS A C 1
ATOM 1978 O O . LYS A 1 235 ? 20.747 13.326 27.092 1.00 65.34 232 LYS A O 1
ATOM 1984 N N . ILE A 1 236 ? 22.045 14.868 28.057 1.00 80.17 233 ILE A N 1
ATOM 1985 C CA . ILE A 1 236 ? 22.557 15.397 26.800 1.00 83.25 233 ILE A CA 1
ATOM 1986 C C . ILE A 1 236 ? 23.093 14.284 25.888 1.00 102.48 233 ILE A C 1
ATOM 1987 O O . ILE A 1 236 ? 22.833 14.297 24.685 1.00 101.07 233 ILE A O 1
ATOM 1992 N N . GLY A 1 237 ? 23.887 13.354 26.439 1.00 103.49 234 GLY A N 1
ATOM 1993 C CA . GLY A 1 237 ? 24.415 12.248 25.653 1.00 102.72 234 GLY A CA 1
ATOM 1994 C C . GLY A 1 237 ? 23.297 11.380 25.072 1.00 98.29 234 GLY A C 1
ATOM 1995 O O . GLY A 1 237 ? 23.399 10.903 23.939 1.00 93.97 234 GLY A O 1
ATOM 1996 N N . ARG A 1 238 ? 22.230 11.193 25.864 1.00 92.44 235 ARG A N 1
ATOM 1997 C CA . ARG A 1 238 ? 21.109 10.337 25.490 1.00 95.36 235 ARG A CA 1
ATOM 1998 C C . ARG A 1 238 ? 20.270 10.960 24.372 1.00 83.53 235 ARG A C 1
ATOM 1999 O O . ARG A 1 238 ? 19.823 10.264 23.459 1.00 84.54 235 ARG A O 1
ATOM 2007 N N . ILE A 1 239 ? 20.012 12.268 24.461 1.00 79.51 236 ILE A N 1
ATOM 2008 C CA . ILE A 1 239 ? 19.222 12.943 23.439 1.00 75.50 236 ILE A CA 1
ATOM 2009 C C . ILE A 1 239 ? 19.973 12.900 22.106 1.00 64.23 236 ILE A C 1
ATOM 2010 O O . ILE A 1 239 ? 19.375 12.696 21.050 1.00 55.27 236 ILE A O 1
ATOM 2015 N N . PHE A 1 240 ? 21.300 13.017 22.170 1.00 64.17 237 PHE A N 1
ATOM 2016 C CA . PHE A 1 240 ? 22.109 13.143 20.972 1.00 77.26 237 PHE A CA 1
ATOM 2017 C C . PHE A 1 240 ? 22.307 11.786 20.295 1.00 73.55 237 PHE A C 1
ATOM 2018 O O . PHE A 1 240 ? 22.666 11.726 19.121 1.00 66.44 237 PHE A O 1
ATOM 2026 N N . GLU A 1 241 ? 22.034 10.689 21.000 1.00 73.94 238 GLU A N 1
ATOM 2027 C CA . GLU A 1 241 ? 21.977 9.395 20.337 1.00 71.12 238 GLU A CA 1
ATOM 2028 C C . GLU A 1 241 ? 20.967 9.408 19.192 1.00 65.13 238 GLU A C 1
ATOM 2029 O O . GLU A 1 241 ? 21.225 8.873 18.119 1.00 57.30 238 GLU A O 1
ATOM 2035 N N . LYS A 1 242 ? 19.809 10.035 19.425 1.00 65.25 239 LYS A N 1
ATOM 2036 C CA . LYS A 1 242 ? 18.778 10.109 18.410 1.00 67.54 239 LYS A CA 1
ATOM 2037 C C . LYS A 1 242 ? 19.341 10.792 17.166 1.00 64.67 239 LYS A C 1
ATOM 2038 O O . LYS A 1 242 ? 18.998 10.425 16.043 1.00 50.87 239 LYS A O 1
ATOM 2044 N N . LEU A 1 243 ? 20.239 11.764 17.393 1.00 64.87 240 LEU A N 1
ATOM 2045 C CA . LEU A 1 243 ? 20.778 12.599 16.333 1.00 58.59 240 LEU A CA 1
ATOM 2046 C C . LEU A 1 243 ? 21.758 11.803 15.475 1.00 52.65 240 LEU A C 1
ATOM 2047 O O . LEU A 1 243 ? 21.709 11.861 14.254 1.00 50.92 240 LEU A O 1
ATOM 2052 N N . GLU A 1 244 ? 22.660 11.068 16.127 1.00 53.98 241 GLU A N 1
ATOM 2053 C CA . GLU A 1 244 ? 23.571 10.183 15.417 1.00 62.64 241 GLU A CA 1
ATOM 2054 C C . GLU A 1 244 ? 22.786 9.371 14.392 1.00 64.65 241 GLU A C 1
ATOM 2055 O O . GLU A 1 244 ? 23.088 9.388 13.202 1.00 69.27 241 GLU A O 1
ATOM 2061 N N . ARG A 1 245 ? 21.753 8.676 14.878 1.00 62.70 242 ARG A N 1
ATOM 2062 C CA . ARG A 1 245 ? 20.974 7.768 14.053 1.00 60.63 242 ARG A CA 1
ATOM 2063 C C . ARG A 1 245 ? 20.370 8.545 12.899 1.00 59.14 242 ARG A C 1
ATOM 2064 O O . ARG A 1 245 ? 20.525 8.183 11.739 1.00 61.91 242 ARG A O 1
ATOM 2072 N N . GLU A 1 246 ? 19.705 9.645 13.237 1.00 54.50 243 GLU A N 1
ATOM 2073 C CA . GLU A 1 246 ? 18.945 10.355 12.241 1.00 53.27 243 GLU A CA 1
ATOM 2074 C C . GLU A 1 246 ? 19.859 11.002 11.204 1.00 53.02 243 GLU A C 1
ATOM 2075 O O . GLU A 1 246 ? 19.428 11.201 10.076 1.00 53.34 243 GLU A O 1
ATOM 2081 N N . PHE A 1 247 ? 21.085 11.398 11.572 1.00 53.66 244 PHE A N 1
ATOM 2082 C CA . PHE A 1 247 ? 21.931 12.100 10.611 1.00 55.04 244 PHE A CA 1
ATOM 2083 C C . PHE A 1 247 ? 23.096 11.239 10.148 1.00 54.96 244 PHE A C 1
ATOM 2084 O O . PHE A 1 247 ? 23.913 11.706 9.355 1.00 62.67 244 PHE A O 1
ATOM 2092 N N . GLY A 1 248 ? 23.193 10.022 10.680 1.00 50.93 245 GLY A N 1
ATOM 2093 C CA . GLY A 1 248 ? 24.191 9.076 10.212 1.00 53.89 245 GLY A CA 1
ATOM 2094 C C . GLY A 1 248 ? 25.616 9.515 10.526 1.00 58.80 245 GLY A C 1
ATOM 2095 O O . GLY A 1 248 ? 26.466 9.441 9.646 1.00 57.32 245 GLY A O 1
ATOM 2096 N N . VAL A 1 249 ? 25.863 9.882 11.798 1.00 55.48 246 VAL A N 1
ATOM 2097 C CA . VAL A 1 249 ? 27.194 10.201 12.297 1.00 56.47 246 VAL A CA 1
ATOM 2098 C C . VAL A 1 249 ? 27.371 9.555 13.661 1.00 57.07 246 VAL A C 1
ATOM 2099 O O . VAL A 1 249 ? 26.382 9.178 14.281 1.00 54.74 246 VAL A O 1
ATOM 2103 N N . SER A 1 250 ? 28.616 9.557 14.159 1.00 62.31 247 SER A N 1
ATOM 2104 C CA . SER A 1 250 ? 28.922 9.024 15.482 1.00 65.14 247 SER A CA 1
ATOM 2105 C C . SER A 1 250 ? 29.526 10.096 16.378 1.00 56.97 247 SER A C 1
ATOM 2106 O O . SER A 1 250 ? 30.646 10.522 16.140 1.00 60.36 247 SER A O 1
ATOM 2109 N N . LEU A 1 251 ? 28.820 10.465 17.449 1.00 57.39 248 LEU A N 1
ATOM 2110 C CA . LEU A 1 251 ? 29.293 11.498 18.355 1.00 60.01 248 LEU A CA 1
ATOM 2111 C C . LEU A 1 251 ? 30.253 10.911 19.388 1.00 62.29 248 LEU A C 1
ATOM 2112 O O . LEU A 1 251 ? 29.855 10.116 20.234 1.00 63.11 248 LEU A O 1
ATOM 2117 N N . THR A 1 252 ? 31.497 11.383 19.362 1.00 60.83 249 THR A N 1
ATOM 2118 C CA . THR A 1 252 ? 32.491 10.993 20.341 1.00 58.83 249 THR A CA 1
ATOM 2119 C C . THR A 1 252 ? 32.198 11.697 21.661 1.00 65.77 249 THR A C 1
ATOM 2120 O O . THR A 1 252 ? 31.366 12.610 21.749 1.00 63.38 249 THR A O 1
ATOM 2124 N N . VAL A 1 253 ? 32.917 11.252 22.689 1.00 60.78 250 VAL A N 1
ATOM 2125 C CA . VAL A 1 253 ? 32.882 11.901 23.988 1.00 64.08 250 VAL A CA 1
ATOM 2126 C C . VAL A 1 253 ? 33.337 13.356 23.814 1.00 57.33 250 VAL A C 1
ATOM 2127 O O . VAL A 1 253 ? 32.802 14.249 24.471 1.00 60.87 250 VAL A O 1
ATOM 2131 N N . GLN A 1 254 ? 34.328 13.592 22.944 1.00 55.40 251 GLN A N 1
ATOM 2132 C CA . GLN A 1 254 ? 34.777 14.953 22.640 1.00 62.85 251 GLN A CA 1
ATOM 2133 C C . GLN A 1 254 ? 33.559 15.794 22.198 1.00 56.66 251 GLN A C 1
ATOM 2134 O O . GLN A 1 254 ? 33.280 16.859 22.754 1.00 50.98 251 GLN A O 1
ATOM 2140 N N . ASP A 1 255 ? 32.773 15.270 21.251 1.00 54.62 252 ASP A N 1
ATOM 2141 C CA . ASP A 1 255 ? 31.608 15.966 20.726 1.00 54.93 252 ASP A CA 1
ATOM 2142 C C . ASP A 1 255 ? 30.587 16.293 21.817 1.00 58.79 252 ASP A C 1
ATOM 2143 O O . ASP A 1 255 ? 30.026 17.401 21.830 1.00 46.81 252 ASP A O 1
ATOM 2148 N N . LYS A 1 256 ? 30.365 15.328 22.722 1.00 56.16 253 LYS A N 1
ATOM 2149 C CA . LYS A 1 256 ? 29.286 15.423 23.688 1.00 62.02 253 LYS A CA 1
ATOM 2150 C C . LYS A 1 256 ? 29.666 16.416 24.778 1.00 56.23 253 LYS A C 1
ATOM 2151 O O . LYS A 1 256 ? 28.825 17.145 25.289 1.00 55.62 253 LYS A O 1
ATOM 2157 N N . ILE A 1 257 ? 30.949 16.455 25.113 1.00 55.75 254 ILE A N 1
ATOM 2158 C CA . ILE A 1 257 ? 31.451 17.418 26.081 1.00 57.04 254 ILE A CA 1
ATOM 2159 C C . ILE A 1 257 ? 31.343 18.831 25.486 1.00 56.74 254 ILE A C 1
ATOM 2160 O O . ILE A 1 257 ? 30.886 19.781 26.148 1.00 52.77 254 ILE A O 1
ATOM 2165 N N . LEU A 1 258 ? 31.782 18.963 24.229 1.00 52.15 255 LEU A N 1
ATOM 2166 C CA . LEU A 1 258 ? 31.699 20.236 23.525 1.00 50.69 255 LEU A CA 1
ATOM 2167 C C . LEU A 1 258 ? 30.256 20.723 23.557 1.00 44.39 255 LEU A C 1
ATOM 2168 O O . LEU A 1 258 ? 29.974 21.822 24.019 1.00 44.99 255 LEU A O 1
ATOM 2173 N N . LEU A 1 259 ? 29.331 19.864 23.142 1.00 44.99 256 LEU A N 1
ATOM 2174 C CA . LEU A 1 259 ? 27.928 20.248 23.113 1.00 48.18 256 LEU A CA 1
ATOM 2175 C C . LEU A 1 259 ? 27.423 20.609 24.510 1.00 54.50 256 LEU A C 1
ATOM 2176 O O . LEU A 1 259 ? 26.645 21.553 24.668 1.00 50.30 256 LEU A O 1
ATOM 2181 N N . THR A 1 260 ? 27.907 19.876 25.522 1.00 55.57 257 THR A N 1
ATOM 2182 C CA . THR A 1 260 ? 27.469 20.083 26.888 1.00 54.87 257 THR A CA 1
ATOM 2183 C C . THR A 1 260 ? 27.961 21.433 27.380 1.00 50.00 257 THR A C 1
ATOM 2184 O O . THR A 1 260 ? 27.187 22.198 27.956 1.00 49.32 257 THR A O 1
ATOM 2188 N N . ILE A 1 261 ? 29.240 21.709 27.141 1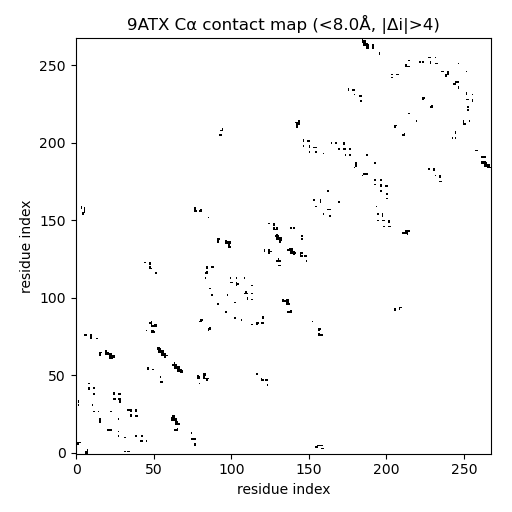.00 45.46 258 ILE A N 1
ATOM 2189 C CA . ILE A 1 261 ? 29.813 22.990 27.507 1.00 49.32 258 ILE A CA 1
ATOM 2190 C C . ILE A 1 261 ? 29.085 24.121 26.778 1.00 50.00 258 ILE A C 1
ATOM 2191 O O . ILE A 1 261 ? 28.901 25.199 27.357 1.00 45.05 258 ILE A O 1
ATOM 2196 N N . SER A 1 262 ? 28.680 23.878 25.517 1.00 46.53 259 SER A N 1
ATOM 2197 C CA . SER A 1 262 ? 27.994 24.902 24.746 1.00 47.57 259 SER A CA 1
ATOM 2198 C C . SER A 1 262 ? 26.678 25.238 25.427 1.00 52.39 259 SER A C 1
ATOM 2199 O O . SER A 1 262 ? 26.330 26.407 25.585 1.00 47.70 259 SER A O 1
ATOM 2202 N N . ILE A 1 263 ? 25.948 24.190 25.825 1.00 53.78 260 ILE A N 1
ATOM 2203 C CA . ILE A 1 263 ? 24.659 24.365 26.470 1.00 51.84 260 ILE A CA 1
ATOM 2204 C C . ILE A 1 263 ? 24.830 25.085 27.805 1.00 55.01 260 ILE A C 1
ATOM 2205 O O . ILE A 1 263 ? 24.106 26.039 28.103 1.00 56.20 260 ILE A O 1
ATOM 2210 N N . LYS A 1 264 ? 25.816 24.641 28.588 1.00 60.41 261 LYS A N 1
ATOM 2211 C CA . LYS A 1 264 ? 26.069 25.215 29.898 1.00 65.06 261 LYS A CA 1
ATOM 2212 C C . LYS A 1 264 ? 26.534 26.665 29.766 1.00 60.14 261 LYS A C 1
ATOM 2213 O O . LYS A 1 264 ? 26.324 27.450 30.674 1.00 62.06 261 LYS A O 1
ATOM 2219 N N . SER A 1 265 ? 27.143 27.035 28.634 1.00 58.62 262 SER A N 1
ATOM 2220 C CA . SER A 1 265 ? 27.566 28.415 28.414 1.00 52.27 262 SER A CA 1
ATOM 2221 C C . SER A 1 265 ? 26.402 29.300 28.002 1.00 51.34 262 SER A C 1
ATOM 2222 O O . SER A 1 265 ? 26.593 30.493 27.831 1.00 55.69 262 SER A O 1
ATOM 2225 N N . SER A 1 266 ? 25.229 28.725 27.751 1.00 45.28 263 SER A N 1
ATOM 2226 C CA . SER A 1 266 ? 24.176 29.482 27.115 1.00 46.85 263 SER A CA 1
ATOM 2227 C C . SER A 1 266 ? 23.431 30.288 28.166 1.00 48.18 263 SER A C 1
ATOM 2228 O O . SER A 1 266 ? 23.627 30.090 29.354 1.00 57.85 263 SER A O 1
ATOM 2231 N N . LYS A 1 267 ? 22.561 31.172 27.692 1.00 47.55 264 LYS A N 1
ATOM 2232 C CA . LYS A 1 267 ? 21.664 31.882 28.567 1.00 56.77 264 LYS A CA 1
ATOM 2233 C C . LYS A 1 267 ? 20.354 31.102 28.626 1.00 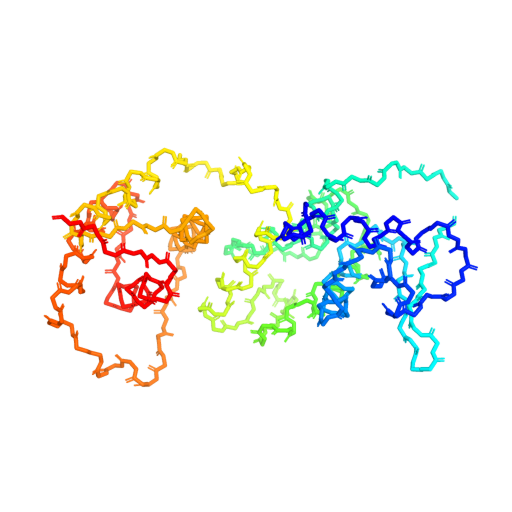54.80 264 LYS A C 1
ATOM 2234 O O . LYS A 1 267 ? 19.789 30.736 27.594 1.00 49.81 264 LYS A O 1
ATOM 2240 N N . TYR A 1 268 ? 19.891 30.862 29.858 1.00 49.65 265 TYR A N 1
ATOM 2241 C CA . TYR A 1 268 ? 18.665 30.125 30.121 1.00 55.85 265 TYR A CA 1
ATOM 2242 C C . TYR A 1 268 ? 18.248 30.396 31.571 1.00 50.75 265 TYR A C 1
ATOM 2243 O O . TYR A 1 268 ? 19.048 30.843 32.384 1.00 46.03 265 TYR A O 1
ATOM 2252 N N . VAL A 1 269 ? 16.974 30.135 31.863 1.00 51.00 266 VAL A N 1
ATOM 2253 C CA . VAL A 1 269 ? 16.458 30.065 33.222 1.00 54.85 266 VAL A CA 1
ATOM 2254 C C . VAL A 1 269 ? 15.976 28.636 33.459 1.00 55.55 266 VAL A C 1
ATOM 2255 O O . VAL A 1 269 ? 15.587 27.951 32.504 1.00 50.94 266 VAL A O 1
ATOM 2259 N N . TYR A 1 270 ? 15.963 28.218 34.734 1.00 58.14 267 TYR A N 1
ATOM 2260 C CA . TYR A 1 270 ? 15.306 26.983 35.138 1.00 54.24 267 TYR A CA 1
ATOM 2261 C C . TYR A 1 270 ? 13.785 27.172 35.093 1.00 54.86 267 TYR A C 1
ATOM 2262 O O . TYR A 1 270 ? 13.304 28.257 35.412 1.00 58.08 267 TYR A O 1
ATOM 2271 N N . LYS A 1 271 ? 13.057 26.153 34.608 1.00 62.89 268 LYS A N 1
ATOM 2272 C CA . LYS A 1 271 ? 11.601 26.061 34.734 1.00 74.72 268 LYS A CA 1
ATOM 2273 C C . LYS A 1 271 ? 11.206 25.594 36.134 1.00 77.81 268 LYS A C 1
ATOM 2274 O O . LYS A 1 271 ? 12.017 24.998 36.832 1.00 80.51 268 LYS A O 1
ATOM 2280 N N . ASP A 1 272 ? 9.951 25.806 36.542 1.00 86.02 269 ASP A N 1
ATOM 2281 C CA . ASP A 1 272 ? 9.493 25.221 37.798 1.00 93.08 269 ASP A CA 1
ATOM 2282 C C . ASP A 1 272 ? 8.727 23.926 37.492 1.00 86.03 269 ASP A C 1
ATOM 2283 O O . ASP A 1 272 ? 8.328 23.251 38.473 1.00 88.81 269 ASP A O 1
#

InterPro domains:
  IPR007737 Mga helix-turn-helix domain [PF05043] (70-155)
  IPR011608 PRD domain [PS51372] (165-270)
  IPR011608 PRD domain [PS51372] (283-395)
  IPR013199 M protein trans-acting positive regulator (MGA) HTH domain [PF08280] (2-61)
  IPR036634 PRD domain superfamily [SSF63520] (277-389)
  IPR050661 BglG family transcriptional antiterminators [PTHR30185] (6-477)

Sequence (268 aa):
AMEKDIKRQIQILEIITSEEKWFTTIEISKILRCCNKTIMKDISFIKDFLPEDWHIKIKKGKGVRIYLPKHRNEITFLLLFRESLTFRILQHLFERETKTIATLAERLYIQVPSILPALKRVENYLKKFGLKLRKKPLRLLEGDEVRIMIMYLDLYLKSYNDTEWPFEKLKKEVIFQYLGTLEESLGISLHVVSKRHLSFFIAILLKRKQQGYKVQLNRKFLYYFNTETPDYVKIGRIFEKLEREFGVSLTVQDKILLTISIKSSKYVYKD

Secondary structure (DSSP, 8-state):
-TTSHHHHHHHHHHHHTSSSS-B-HHHHHHHHTS-GGGHHHHHHHHGGGS-TT-EEEEETTTEEEEE---PPPPP-TTHHHHSHHHHHHHHTTSSS---HHHHHHHHT--HHHHHHHHHHHHHHHHTTT-EEEETTEEEES-HHHHHHHHHHHHHHHS-TT----SSS-HHHHHHHHHHHHHHHTEEE-HHHHHHHHHHHHHHHHHHHTT------SGGGG--TTSHHHHHHHHHHHHHHHHHT----HHHHHHHHHHHHTS-EEE--

Organism: Bacillus anthracis (NCBI:txid1392)